Protein AF-A0A2E2V2E3-F1 (afdb_monomer_lite)

Foldseek 3Di:
DVPQFLNQVVVFQVVLVCLCPPPVRNPDDDQADEAEELDPRNNDQKAAAAQRGNDSRRRYMYGYNDDDDPDDDDPPDLFDDSVLLRVVQRVLRNLRFAAQLEQPQPVGRNDQQDHRDYPDVPPCVVDDHDHAAAEEESRYPQCVDDVVRHGYYQDHHDPSSVVSSVVSVVPDPDDPPPPPQAEDDCDPQFLGHDPSHPDYPVPGHHADQQAHSVRAGPDDPPPPRDGDDRAWDWDDDPFKIWIWGGFVDEFKIKIAIDGPDDFWKKKFKAASSSDTPDIGGGDDNIDIGTDNPPDWDKIWIWIDTPPDTDIDIGTYD

Sequence (317 aa):
YINFIEEPQNMLTSIRDNWTNNEDFVNIDRDLAHLFSKRNNTGTGGIAFLNGLGSTWNGYGFSSNLIDVDEYVGLPVPYFFWNIYCLAHELGHNLGAKHTQWCGWPEGPIDNCTNIEEILPGECQDYNNLPGPEIGTIMSYCHTWSFDTGGGIIMKFHETVKAAIIAYAGMQNLVNCNNDLIYGCIDLNACNYNSDATEDDNSCIYPEFGFDCFGECVYDENQDGICDDGNLITSEYNDYTISLFPNPATDYINLNIRSISAQLMSLKIVNLVGEIVLSQADLSNESRIDISSLSSGLYSAHIINQNSVLKEKFIIQ

Secondary structure (DSSP, 8-state):
-TT-SS-HHHHHHHHHHHHHH-TTTTT---S-EEEE---S-SSSSEEE-SS-TT-TTT-EEEE-SPPP-SS--PSS-SS--HHHHHHHHHHHHHTTPPPTTBTTSTTS-S--SSPPB-SSTTTTTTS-------EE-TTSSGGGS-GGGT-EE-SS--HHHHHHHHHHHHTS--TT------BSB--TTSTTB-TT-SB--S---PPPTTB-TTS-BS--SS-SSS-S-TT-EEEEETTEEEEEESSSBSSEEEEEEEESS----EEEEE-TTS-EEEEE-S--SEEEEE-TTSPSEEEEEEEE-SS-EEEEEEEE-

pLDDT: mean 83.78, std 11.61, range [51.84, 97.94]

Radius of gyration: 24.57 Å; chains: 1; bounding box: 54×39×79 Å

Structure (mmCIF, N/CA/C/O backbone):
data_AF-A0A2E2V2E3-F1
#
_entry.id   AF-A0A2E2V2E3-F1
#
loop_
_atom_site.group_PDB
_atom_site.id
_atom_site.type_symbol
_atom_site.label_atom_id
_atom_site.label_alt_id
_atom_site.label_comp_id
_atom_site.label_asym_id
_atom_site.label_entity_id
_atom_site.label_seq_id
_atom_site.pdbx_PDB_ins_code
_atom_site.Cartn_x
_atom_site.Cartn_y
_atom_site.Cartn_z
_atom_site.occupancy
_atom_site.B_iso_or_equiv
_atom_site.auth_seq_id
_atom_site.auth_comp_id
_atom_site.auth_asym_id
_atom_site.auth_atom_id
_atom_site.pdbx_PDB_model_num
ATOM 1 N N . TYR A 1 1 ? -15.691 16.449 12.409 1.00 88.62 1 TYR A N 1
ATOM 2 C CA . TYR A 1 1 ? -14.272 16.085 12.622 1.00 88.62 1 TYR A CA 1
ATOM 3 C C . TYR A 1 1 ? -13.308 17.264 12.807 1.00 88.62 1 TYR A C 1
ATOM 5 O O . TYR A 1 1 ? -12.256 17.037 13.384 1.00 88.62 1 TYR A O 1
ATOM 13 N N . ILE A 1 2 ? -13.618 18.503 12.380 1.00 88.06 2 ILE A N 1
ATOM 14 C CA . ILE A 1 2 ? -12.679 19.654 12.416 1.00 88.06 2 ILE A CA 1
ATOM 15 C C . ILE A 1 2 ? -12.085 19.991 13.801 1.00 88.06 2 ILE A C 1
ATOM 17 O O . ILE A 1 2 ? -10.981 20.516 13.876 1.00 88.06 2 ILE A O 1
ATOM 21 N N . ASN A 1 3 ? -12.782 19.643 14.885 1.00 91.44 3 ASN A N 1
ATOM 22 C CA . ASN A 1 3 ? -12.384 19.996 16.252 1.00 91.44 3 ASN A CA 1
ATOM 23 C C . ASN A 1 3 ? -11.259 19.123 16.837 1.00 91.44 3 ASN A C 1
ATOM 25 O O . ASN A 1 3 ? -10.645 19.537 17.811 1.00 91.44 3 ASN A O 1
ATOM 29 N N . PHE A 1 4 ? -10.984 17.944 16.269 1.00 92.44 4 PHE A N 1
ATOM 30 C CA . PHE A 1 4 ? -9.914 17.063 16.753 1.00 92.44 4 PHE A CA 1
ATOM 31 C C . PHE A 1 4 ? -8.565 17.571 16.246 1.00 92.44 4 PHE A C 1
ATOM 33 O O . PHE A 1 4 ? -8.304 17.474 15.045 1.00 92.44 4 PHE A O 1
ATOM 40 N N . ILE A 1 5 ? -7.746 18.153 17.121 1.00 95.50 5 ILE A N 1
ATOM 41 C CA . ILE A 1 5 ? -6.420 18.703 16.800 1.00 95.50 5 ILE A CA 1
ATOM 42 C C . ILE A 1 5 ? -5.395 17.951 17.640 1.00 95.50 5 ILE A C 1
ATOM 44 O O . ILE A 1 5 ? -5.488 18.003 18.859 1.00 95.50 5 ILE A O 1
ATOM 48 N N . GLU A 1 6 ? -4.441 17.268 17.005 1.00 95.75 6 GLU A N 1
ATOM 49 C CA . GLU A 1 6 ? -3.471 16.394 17.693 1.00 95.75 6 GLU A CA 1
ATOM 50 C C . GLU A 1 6 ? -4.132 15.278 18.536 1.00 95.75 6 GLU A C 1
ATOM 52 O O . GLU A 1 6 ? -3.573 14.789 19.513 1.00 95.75 6 GLU A O 1
ATOM 57 N N . GLU A 1 7 ? -5.341 14.856 18.150 1.00 95.94 7 GLU A N 1
ATOM 58 C CA . GLU A 1 7 ? -6.135 13.842 18.857 1.00 95.94 7 GLU A CA 1
ATOM 59 C C . GLU A 1 7 ? -6.560 12.687 17.928 1.00 95.94 7 GLU A C 1
ATOM 61 O O . GLU A 1 7 ? -7.757 12.482 17.680 1.00 95.94 7 GLU A O 1
ATOM 66 N N . PRO A 1 8 ? -5.609 11.903 17.391 1.00 95.00 8 PRO A N 1
ATOM 67 C CA . PRO A 1 8 ? -5.915 10.893 16.381 1.00 95.00 8 PRO A CA 1
ATOM 68 C C . PRO A 1 8 ? -6.830 9.783 16.911 1.00 95.00 8 PRO A C 1
ATOM 70 O O . PRO A 1 8 ? -7.770 9.381 16.228 1.00 95.00 8 PRO A O 1
ATOM 73 N N . GLN A 1 9 ? -6.639 9.347 18.159 1.00 95.44 9 GLN A N 1
ATOM 74 C CA . GLN A 1 9 ? -7.467 8.299 18.763 1.00 95.44 9 GLN A CA 1
ATOM 75 C C . GLN A 1 9 ? -8.924 8.744 18.966 1.00 95.44 9 GLN A C 1
ATOM 77 O O . GLN A 1 9 ? -9.854 7.975 18.703 1.00 95.44 9 GLN A O 1
ATOM 82 N N . ASN A 1 10 ? -9.139 9.990 19.403 1.00 95.69 10 ASN A N 1
ATOM 83 C CA . ASN A 1 10 ? -10.485 10.547 19.573 1.00 95.69 10 ASN A CA 1
ATOM 84 C C . ASN A 1 10 ? -11.164 10.728 18.211 1.00 95.69 10 ASN A C 1
ATOM 86 O O . ASN A 1 10 ? -12.346 10.415 18.066 1.00 95.69 10 ASN A O 1
ATOM 90 N N . MET A 1 11 ? -10.407 11.157 17.195 1.00 95.50 11 MET A N 1
ATOM 91 C CA . MET A 1 11 ? -10.899 11.253 15.824 1.00 95.50 11 MET A CA 1
ATOM 92 C C . MET A 1 11 ? -11.317 9.883 15.274 1.00 95.50 11 MET A C 1
ATOM 94 O O . MET A 1 11 ? -12.438 9.763 14.784 1.00 95.50 11 MET A O 1
ATOM 98 N N . LEU A 1 12 ? -10.481 8.849 15.415 1.00 95.94 12 LEU A N 1
ATOM 99 C CA . LEU A 1 12 ? -10.789 7.481 14.982 1.00 95.94 12 LEU A CA 1
ATOM 100 C C . LEU A 1 12 ? -12.043 6.928 15.674 1.00 95.94 12 LEU A C 1
ATOM 102 O O . LEU A 1 12 ? -12.955 6.414 15.026 1.00 95.94 12 LEU A O 1
ATOM 106 N N . THR A 1 13 ? -12.127 7.108 16.991 1.00 95.31 13 THR A N 1
ATOM 107 C CA . THR A 1 13 ? -13.286 6.689 17.792 1.00 95.31 13 THR A CA 1
ATOM 108 C C . THR A 1 13 ? -14.558 7.426 17.355 1.00 95.31 13 THR A C 1
ATOM 110 O O . THR A 1 13 ? -15.615 6.816 17.216 1.00 95.31 13 THR A O 1
ATOM 113 N N . SER A 1 14 ? -14.454 8.719 17.033 1.00 95.00 14 SER A N 1
ATOM 114 C CA . SER A 1 14 ? -15.573 9.513 16.518 1.00 95.00 14 SER A CA 1
ATOM 115 C C . SER A 1 14 ? -16.032 9.084 15.118 1.00 95.00 14 SER A C 1
ATOM 117 O O . SER A 1 14 ? -17.206 9.269 14.794 1.00 95.00 14 SER A O 1
ATOM 119 N N . ILE A 1 15 ? -15.151 8.527 14.277 1.00 94.69 15 ILE A N 1
ATOM 120 C CA . ILE A 1 15 ? -15.542 7.953 12.978 1.00 94.69 15 ILE A CA 1
ATOM 121 C C . ILE A 1 15 ? -16.462 6.760 13.209 1.00 94.69 15 ILE A C 1
ATOM 123 O O . ILE A 1 15 ? -17.580 6.763 12.694 1.00 94.69 15 ILE A O 1
ATOM 127 N N . ARG A 1 16 ? -16.034 5.805 14.043 1.00 94.12 16 ARG A N 1
ATOM 128 C CA . ARG A 1 16 ? -16.862 4.664 14.452 1.00 94.12 16 ARG A CA 1
ATOM 129 C C . ARG A 1 16 ? -18.205 5.129 15.005 1.00 94.12 16 ARG A C 1
ATOM 131 O O . ARG A 1 16 ? -19.245 4.687 14.536 1.00 94.12 16 ARG A O 1
ATOM 138 N N . ASP A 1 17 ? -18.194 6.038 15.977 1.00 94.00 17 ASP A N 1
ATOM 139 C CA . ASP A 1 17 ? -19.425 6.466 16.647 1.00 94.00 17 ASP A CA 1
ATOM 140 C C . ASP A 1 17 ? -20.406 7.147 15.680 1.00 94.00 17 ASP A C 1
ATOM 142 O O . ASP A 1 17 ? -21.614 6.968 15.814 1.00 94.00 17 ASP A O 1
ATOM 146 N N . ASN A 1 18 ? -19.911 7.884 14.681 1.00 93.31 18 ASN A N 1
ATOM 147 C CA . ASN A 1 18 ? -20.757 8.458 13.635 1.00 93.31 18 ASN A CA 1
ATOM 148 C C . ASN A 1 18 ? -21.361 7.364 12.742 1.00 93.31 18 ASN A C 1
ATOM 150 O O . ASN A 1 18 ? -22.551 7.388 12.464 1.00 93.31 18 ASN A O 1
ATOM 154 N N . TRP A 1 19 ? -20.568 6.376 12.338 1.00 92.69 19 TRP A N 1
ATOM 155 C CA . TRP A 1 19 ? -21.035 5.261 11.513 1.00 92.69 19 TRP A CA 1
ATOM 156 C C . TRP A 1 19 ? -21.996 4.303 12.236 1.00 92.69 19 TRP A C 1
ATOM 158 O O . TRP A 1 19 ? -22.783 3.621 11.581 1.00 92.69 19 TRP A O 1
ATOM 168 N N . THR A 1 20 ? -21.943 4.249 13.568 1.00 89.12 20 THR A N 1
ATOM 169 C CA . THR A 1 20 ? -22.832 3.414 14.391 1.00 89.12 20 THR A CA 1
ATOM 170 C C . THR A 1 20 ? -24.120 4.137 14.790 1.00 89.12 20 THR A C 1
ATOM 172 O O . THR A 1 20 ? -25.160 3.495 14.900 1.00 89.12 20 THR A O 1
ATOM 175 N N . ASN A 1 21 ? -24.073 5.455 15.022 1.00 91.38 21 ASN A N 1
ATOM 176 C CA . ASN A 1 21 ? -25.205 6.204 15.588 1.00 91.38 21 ASN A CA 1
ATOM 177 C C . ASN A 1 21 ? -25.939 7.108 14.585 1.00 91.38 21 ASN A C 1
ATOM 179 O O . ASN A 1 21 ? -27.000 7.630 14.918 1.00 91.38 21 ASN A O 1
ATOM 183 N N . ASN A 1 22 ? -25.385 7.340 13.394 1.00 92.62 22 ASN A N 1
ATOM 184 C CA . ASN A 1 22 ? -26.035 8.151 12.367 1.00 92.62 22 ASN A CA 1
ATOM 185 C C . ASN A 1 22 ? -27.006 7.295 11.540 1.00 92.62 22 ASN A C 1
ATOM 187 O O . ASN A 1 22 ? -26.612 6.271 10.978 1.00 92.62 22 ASN A O 1
ATOM 191 N N . GLU A 1 23 ? -28.260 7.739 11.441 1.00 92.31 23 GLU A N 1
ATOM 192 C CA . GLU A 1 23 ? -29.329 7.058 10.698 1.00 92.31 23 GLU A CA 1
ATOM 193 C C . GLU A 1 23 ? -28.987 6.850 9.213 1.00 92.31 23 GLU A C 1
ATOM 195 O O . GLU A 1 23 ? -29.385 5.838 8.634 1.00 92.31 23 GLU A O 1
ATOM 200 N N . ASP A 1 24 ? -28.185 7.744 8.625 1.00 91.06 24 ASP A N 1
ATOM 201 C CA . ASP A 1 24 ? -27.751 7.653 7.226 1.00 91.06 24 ASP A CA 1
ATOM 202 C C . ASP A 1 24 ? -26.742 6.514 6.992 1.00 91.06 24 ASP A C 1
ATOM 204 O O . ASP A 1 24 ? -26.621 6.005 5.878 1.00 91.06 24 ASP A O 1
ATOM 208 N N . PHE A 1 25 ? -26.001 6.108 8.029 1.00 89.62 25 PHE A N 1
ATOM 209 C CA . PHE A 1 25 ? -24.872 5.177 7.913 1.00 89.62 25 PHE A CA 1
ATOM 210 C C . PHE A 1 25 ? -25.113 3.820 8.578 1.00 89.62 25 PHE A C 1
ATOM 212 O O . PHE A 1 25 ? -24.498 2.826 8.186 1.00 89.62 25 PHE A O 1
ATOM 219 N N . VAL A 1 26 ? -26.011 3.754 9.563 1.00 87.94 26 VAL A N 1
ATOM 220 C CA . VAL A 1 26 ? -26.245 2.550 10.377 1.00 87.94 26 VAL A CA 1
ATOM 221 C C . VAL A 1 26 ? -26.728 1.347 9.557 1.00 87.94 26 VAL A C 1
ATOM 223 O O . VAL A 1 26 ? -26.435 0.210 9.914 1.00 87.94 26 VAL A O 1
ATOM 226 N N . ASN A 1 27 ? -27.418 1.590 8.437 1.00 86.31 27 ASN A N 1
ATOM 227 C CA . ASN A 1 27 ? -27.968 0.545 7.565 1.00 86.31 27 ASN A CA 1
ATOM 228 C C . ASN A 1 27 ? -27.094 0.237 6.336 1.00 86.31 27 ASN A C 1
ATOM 230 O O . ASN A 1 27 ? -27.498 -0.565 5.496 1.00 86.31 27 ASN A O 1
ATOM 234 N N . ILE A 1 28 ? -25.934 0.886 6.192 1.00 88.62 28 ILE A N 1
ATOM 235 C CA . ILE A 1 28 ? -25.015 0.621 5.080 1.00 88.62 28 ILE A CA 1
ATOM 236 C C . ILE A 1 28 ? -24.186 -0.619 5.409 1.00 88.62 28 ILE A C 1
ATOM 238 O O . ILE A 1 28 ? -23.389 -0.598 6.354 1.00 88.62 28 ILE A O 1
ATOM 242 N N . ASP A 1 29 ? -24.359 -1.661 4.597 1.00 85.88 29 ASP A N 1
ATOM 243 C CA . ASP A 1 29 ? -23.524 -2.859 4.629 1.00 85.88 29 ASP A CA 1
ATOM 244 C C . ASP A 1 29 ? -22.090 -2.534 4.188 1.00 85.88 29 ASP A C 1
ATOM 246 O O . ASP A 1 29 ? -21.882 -1.789 3.224 1.00 85.88 29 ASP A O 1
ATOM 250 N N . ARG A 1 30 ? -21.102 -3.022 4.942 1.00 87.12 30 ARG A N 1
ATOM 251 C CA . ARG A 1 30 ? -19.681 -2.706 4.743 1.00 87.12 30 ARG A CA 1
ATOM 252 C C . ARG A 1 30 ? -18.777 -3.678 5.488 1.00 87.12 30 ARG A C 1
ATOM 254 O O . ARG A 1 30 ? -19.073 -4.065 6.617 1.00 87.12 30 ARG A O 1
ATOM 261 N N . ASP A 1 31 ? -17.597 -3.910 4.926 1.00 89.88 31 ASP A N 1
ATOM 262 C CA . ASP A 1 31 ? -16.514 -4.603 5.629 1.00 89.88 31 ASP A CA 1
ATOM 263 C C . ASP A 1 31 ? -15.604 -3.639 6.396 1.00 89.88 31 ASP A C 1
ATOM 265 O O . ASP A 1 31 ? -15.099 -3.988 7.462 1.00 89.88 31 ASP A O 1
ATOM 269 N N . LEU A 1 32 ? -15.396 -2.431 5.855 1.00 93.50 32 LEU A N 1
ATOM 270 C CA . LEU A 1 32 ? -14.535 -1.379 6.400 1.00 93.50 32 LEU A CA 1
ATOM 271 C C . LEU A 1 32 ? -15.085 0.013 6.057 1.00 93.50 32 LEU A C 1
ATOM 273 O O . LEU A 1 32 ? -15.774 0.203 5.056 1.00 93.50 32 LEU A O 1
ATOM 277 N N . ALA A 1 33 ? -14.728 1.009 6.864 1.00 95.12 33 ALA A N 1
ATOM 278 C CA . ALA A 1 33 ? -14.960 2.420 6.585 1.00 95.12 33 ALA A CA 1
ATOM 279 C C . ALA A 1 33 ? -13.686 3.238 6.833 1.00 95.12 33 ALA A C 1
ATOM 281 O O . ALA A 1 33 ? -13.157 3.267 7.942 1.00 95.12 33 ALA A O 1
ATOM 282 N N . HIS A 1 34 ? -13.225 3.965 5.813 1.00 96.81 34 HIS A N 1
ATOM 283 C CA . HIS A 1 34 ? -11.993 4.752 5.887 1.00 96.81 34 HIS A CA 1
ATOM 284 C C . HIS A 1 34 ? -12.254 6.232 5.609 1.00 96.81 34 HIS A C 1
ATOM 286 O O . HIS A 1 34 ? -12.888 6.580 4.613 1.00 96.81 34 HIS A O 1
ATOM 292 N N . LEU A 1 35 ? -11.773 7.120 6.480 1.00 95.88 35 LEU A N 1
ATOM 293 C CA . LEU A 1 35 ? -11.905 8.566 6.294 1.00 95.88 35 LEU A CA 1
ATOM 294 C C . LEU A 1 35 ? -10.660 9.152 5.617 1.00 95.88 35 LEU A C 1
ATOM 296 O O . LEU A 1 35 ? -9.536 8.972 6.081 1.00 95.88 35 LEU A O 1
ATOM 300 N N . PHE A 1 36 ? -10.873 9.955 4.578 1.00 95.56 36 PHE A N 1
ATOM 301 C CA . PHE A 1 36 ? -9.822 10.743 3.937 1.00 95.56 36 PHE A CA 1
ATOM 302 C C . PHE A 1 36 ? -9.827 12.190 4.431 1.00 95.56 36 PHE A C 1
ATOM 304 O O . PHE A 1 36 ? -10.869 12.848 4.473 1.00 95.56 36 PHE A O 1
ATOM 311 N N . SER A 1 37 ? -8.653 12.707 4.791 1.00 94.12 37 SER A N 1
ATOM 312 C CA . SER A 1 37 ? -8.484 14.066 5.298 1.00 94.12 37 SER A CA 1
ATOM 313 C C . SER A 1 37 ? -7.245 14.737 4.706 1.00 94.12 37 SER A C 1
ATOM 315 O O . SER A 1 37 ? -6.145 14.202 4.744 1.00 94.12 37 SER A O 1
ATOM 317 N N . LYS A 1 38 ? -7.397 15.975 4.230 1.00 94.44 38 LYS A N 1
ATOM 318 C CA . LYS A 1 38 ? -6.261 16.837 3.846 1.00 94.44 38 LYS A CA 1
ATOM 319 C C . LYS A 1 38 ? -5.636 17.577 5.030 1.00 94.44 38 LYS A C 1
ATOM 321 O O . LYS A 1 38 ? -4.705 18.359 4.873 1.00 94.44 38 LYS A O 1
ATOM 326 N N . ARG A 1 39 ? -6.201 17.410 6.227 1.00 93.81 39 ARG A N 1
ATOM 327 C CA . ARG A 1 39 ? -5.726 18.113 7.418 1.00 93.81 39 ARG A CA 1
ATOM 328 C C . ARG A 1 39 ? -4.365 17.578 7.835 1.00 93.81 39 ARG A C 1
ATOM 330 O O . ARG A 1 39 ? -4.155 16.370 7.806 1.00 93.81 39 ARG A O 1
ATOM 337 N N . ASN A 1 40 ? -3.516 18.489 8.298 1.00 92.69 40 ASN A N 1
ATOM 338 C CA . ASN A 1 40 ? -2.162 18.206 8.765 1.00 92.69 40 ASN A CA 1
ATOM 339 C C . ASN A 1 40 ? -1.951 18.405 10.269 1.00 92.69 40 ASN A C 1
ATOM 341 O O . ASN A 1 40 ? -0.828 18.361 10.753 1.00 92.69 40 ASN A O 1
ATOM 345 N N . ASN A 1 41 ? -3.039 18.625 11.005 1.00 94.19 41 ASN A N 1
ATOM 346 C CA . ASN A 1 41 ? -3.047 18.869 12.444 1.00 94.19 41 ASN A CA 1
ATOM 347 C C . ASN A 1 41 ? -3.799 17.769 13.209 1.00 94.19 41 ASN A C 1
ATOM 349 O O . ASN A 1 41 ? -4.492 18.041 14.188 1.00 94.19 41 ASN A O 1
ATOM 353 N N . THR A 1 42 ? -3.768 16.537 12.697 1.00 92.94 42 THR A N 1
ATOM 354 C CA . THR A 1 42 ? -4.418 15.369 13.312 1.00 92.94 42 THR A CA 1
ATOM 355 C C . THR A 1 42 ? -3.506 14.629 14.292 1.00 92.94 42 THR A C 1
ATOM 357 O O . THR A 1 42 ? -3.975 13.695 14.931 1.00 92.94 42 THR A O 1
ATOM 360 N N . GLY A 1 43 ? -2.228 15.010 14.408 1.00 92.88 43 GLY A N 1
ATOM 361 C CA . GLY A 1 43 ? -1.205 14.346 15.232 1.00 92.88 43 GLY A CA 1
ATOM 362 C C . GLY A 1 43 ? -0.612 13.051 14.677 1.00 92.88 43 GLY A C 1
ATOM 363 O O . GLY A 1 43 ? 0.303 12.492 15.268 1.00 92.88 43 GLY A O 1
ATOM 364 N N . THR A 1 44 ? -1.096 12.570 13.533 1.00 93.38 44 THR A N 1
ATOM 365 C CA . THR A 1 44 ? -0.549 11.408 12.816 1.00 93.38 44 THR A CA 1
ATOM 366 C C . THR A 1 44 ? -0.862 11.511 11.328 1.00 93.38 44 THR A C 1
ATOM 368 O O . THR A 1 44 ? -1.831 12.182 10.951 1.00 93.38 44 THR A O 1
ATOM 371 N N . GLY A 1 45 ? -0.073 10.820 10.502 1.00 92.44 45 GLY A N 1
ATOM 372 C CA . GLY A 1 45 ? -0.340 10.623 9.079 1.00 92.44 45 GLY A CA 1
ATOM 373 C C . GLY A 1 45 ? -1.561 9.744 8.808 1.00 92.44 45 GLY A C 1
ATOM 374 O O . GLY A 1 45 ? -2.303 10.011 7.873 1.00 92.44 45 GLY A O 1
ATOM 375 N N . GLY A 1 46 ? -1.824 8.771 9.670 1.00 95.69 46 GLY A N 1
ATOM 376 C CA . GLY A 1 46 ? -3.002 7.915 9.640 1.00 95.69 46 GLY A CA 1
ATOM 377 C C . GLY A 1 46 ? -3.122 7.122 10.940 1.00 95.69 46 GLY A C 1
ATOM 378 O O . GLY A 1 46 ? -2.218 7.155 11.783 1.00 95.69 46 GLY A O 1
ATOM 379 N N . ILE A 1 47 ? -4.286 6.521 11.155 1.00 97.25 47 ILE A N 1
ATOM 380 C CA . ILE A 1 47 ? -4.501 5.547 12.229 1.00 97.25 47 ILE A CA 1
ATOM 381 C C . ILE A 1 47 ? -5.697 4.662 11.876 1.00 97.25 47 ILE A C 1
ATOM 383 O O . ILE A 1 47 ? -6.722 5.139 11.376 1.00 97.25 47 ILE A O 1
ATOM 387 N N . ALA A 1 48 ? -5.593 3.385 12.210 1.00 97.94 48 ALA A N 1
ATOM 388 C CA . ALA A 1 48 ? -6.652 2.403 12.075 1.00 97.94 48 ALA A CA 1
ATOM 389 C C . ALA A 1 48 ? -6.682 1.462 13.280 1.00 97.94 48 ALA A C 1
ATOM 391 O O . ALA A 1 48 ? -5.685 1.260 13.975 1.00 97.94 48 ALA A O 1
ATOM 392 N N . PHE A 1 49 ? -7.847 0.873 13.541 1.00 97.31 49 PHE A N 1
ATOM 393 C CA . PHE A 1 49 ? -7.922 -0.225 14.498 1.00 97.31 49 PHE A CA 1
ATOM 394 C C . PHE A 1 49 ? -7.327 -1.500 13.892 1.00 97.31 49 PHE A C 1
ATOM 396 O O . PHE A 1 49 ? -7.537 -1.812 12.718 1.00 97.31 49 PHE A O 1
ATOM 403 N N . LEU A 1 50 ? -6.639 -2.277 14.725 1.00 95.94 50 LEU A N 1
ATOM 404 C CA . LEU A 1 50 ? -6.169 -3.603 14.347 1.00 95.94 50 LEU A CA 1
ATOM 405 C C . LEU A 1 50 ? -7.353 -4.580 14.254 1.00 95.94 50 LEU A C 1
ATOM 407 O O . LEU A 1 50 ? -8.235 -4.553 15.118 1.00 95.94 50 LEU A O 1
ATOM 411 N N . ASN A 1 51 ? -7.327 -5.485 13.272 1.00 94.88 51 ASN A N 1
ATOM 412 C CA . ASN A 1 51 ? -8.343 -6.532 13.088 1.00 94.88 51 ASN A CA 1
ATOM 413 C C . ASN A 1 51 ? -9.756 -5.943 12.904 1.00 94.88 51 ASN A C 1
ATOM 415 O O . ASN A 1 51 ? -10.672 -6.188 13.696 1.00 94.88 51 ASN A O 1
ATOM 419 N N . GLY A 1 52 ? -9.896 -5.096 11.887 1.00 93.88 52 GLY A N 1
ATOM 420 C CA . GLY A 1 52 ? -11.122 -4.376 11.564 1.00 93.88 52 GLY A CA 1
ATOM 421 C C . GLY A 1 52 ? -12.008 -5.039 10.512 1.00 93.88 52 GLY A C 1
ATOM 422 O O . GLY A 1 52 ? -13.199 -4.751 10.484 1.00 93.88 52 GLY A O 1
ATOM 423 N N . LEU A 1 53 ? -11.462 -5.909 9.660 1.00 92.88 53 LEU A N 1
ATOM 424 C CA . LEU A 1 53 ? -12.179 -6.472 8.512 1.00 92.88 53 LEU A CA 1
ATOM 425 C C . LEU A 1 53 ? -13.467 -7.203 8.931 1.00 92.88 53 LEU A C 1
ATOM 427 O O . LEU A 1 53 ? -13.422 -8.147 9.718 1.00 92.88 53 LEU A O 1
ATOM 431 N N . GLY A 1 54 ? -14.615 -6.744 8.424 1.00 87.00 54 GLY A N 1
ATOM 432 C CA . GLY A 1 54 ? -15.938 -7.294 8.750 1.00 87.00 54 GLY A CA 1
ATOM 433 C C . GLY A 1 54 ? -16.439 -6.944 10.161 1.00 87.00 54 GLY A C 1
ATOM 434 O O . GLY A 1 54 ? -17.490 -7.420 10.592 1.00 87.00 54 GLY A O 1
ATOM 435 N N . SER A 1 55 ? -15.705 -6.120 10.915 1.00 89.31 55 SER A N 1
ATOM 436 C CA . SER A 1 55 ? -16.067 -5.718 12.273 1.00 89.31 55 SER A CA 1
ATOM 437 C C . SER A 1 55 ? -16.821 -4.393 12.280 1.00 89.31 55 SER A C 1
ATOM 439 O O . SER A 1 55 ? -16.285 -3.346 11.921 1.00 89.31 55 SER A O 1
ATOM 441 N N . THR A 1 56 ? -18.025 -4.385 12.851 1.00 87.88 56 THR A N 1
ATOM 442 C CA . THR A 1 56 ? -18.779 -3.141 13.092 1.00 87.88 56 THR A CA 1
ATOM 443 C C . THR A 1 56 ? -18.164 -2.256 14.181 1.00 87.88 56 THR A C 1
ATOM 445 O O . THR A 1 56 ? -18.541 -1.088 14.303 1.00 87.88 56 THR A O 1
ATOM 448 N N . TRP A 1 57 ? -17.210 -2.782 14.959 1.00 90.50 57 TRP A N 1
ATOM 449 C CA . TRP A 1 57 ? -16.534 -2.065 16.042 1.00 90.50 57 TRP A CA 1
ATOM 450 C C . TRP A 1 57 ? -15.151 -1.541 15.639 1.00 90.50 57 TRP A C 1
ATOM 452 O O . TRP A 1 57 ? -14.858 -0.370 15.877 1.00 90.50 57 TRP A O 1
ATOM 462 N N . ASN A 1 58 ? -14.331 -2.387 15.010 1.00 93.81 58 ASN A N 1
ATOM 463 C CA . ASN A 1 58 ? -12.942 -2.075 14.659 1.00 93.81 58 ASN A CA 1
ATOM 464 C C . ASN A 1 58 ? -12.733 -1.804 13.161 1.00 93.81 58 ASN A C 1
ATOM 466 O O . ASN A 1 58 ? -11.618 -1.496 12.764 1.00 93.81 58 ASN A O 1
ATOM 470 N N . GLY A 1 59 ? -13.749 -1.911 12.305 1.00 94.94 59 GLY A N 1
ATOM 471 C CA . GLY A 1 59 ? -13.615 -1.719 10.855 1.00 94.94 59 GLY A CA 1
ATOM 472 C C . GLY A 1 59 ? -13.459 -0.265 10.420 1.00 94.94 59 GLY A C 1
ATOM 473 O O . GLY A 1 59 ? -14.156 0.175 9.511 1.00 94.94 59 GLY A O 1
ATOM 474 N N . TYR A 1 60 ? -12.598 0.500 11.096 1.00 97.00 60 TYR A N 1
ATOM 475 C CA . TYR A 1 60 ? -12.417 1.927 10.863 1.00 97.00 60 TYR A CA 1
ATOM 476 C C . TYR A 1 60 ? -10.944 2.317 10.803 1.00 97.00 60 TYR A C 1
ATOM 478 O O . TYR A 1 60 ? -10.114 1.805 11.565 1.00 97.00 60 TYR A O 1
ATOM 486 N N . GLY A 1 61 ? -10.662 3.297 9.951 1.00 97.44 61 GLY A N 1
ATOM 487 C CA . GLY A 1 61 ? -9.369 3.954 9.826 1.00 97.44 61 GLY A CA 1
ATOM 488 C C . GLY A 1 61 ? -9.500 5.361 9.251 1.00 97.44 61 GLY A C 1
ATOM 489 O O . GLY A 1 61 ? -10.567 5.771 8.777 1.00 97.44 61 GLY A O 1
ATOM 490 N N . PHE A 1 62 ? -8.420 6.136 9.309 1.00 97.25 62 PHE A N 1
ATOM 491 C CA . PHE A 1 62 ? -8.316 7.365 8.533 1.00 97.25 62 PHE A CA 1
ATOM 492 C C . PHE A 1 62 ? -6.895 7.654 8.074 1.00 97.25 62 PHE A C 1
ATOM 494 O O . PHE A 1 62 ? -5.930 7.340 8.764 1.00 97.25 62 PHE A O 1
ATOM 501 N N . SER A 1 63 ? -6.797 8.344 6.940 1.00 97.31 63 SER A N 1
ATOM 502 C CA . SER A 1 63 ? -5.553 8.902 6.410 1.00 97.31 63 SER A CA 1
ATOM 503 C C . SER A 1 63 ? -5.642 10.425 6.365 1.00 97.31 63 SER A C 1
ATOM 505 O O . SER A 1 63 ? -6.676 11.001 6.009 1.00 97.31 63 SER A O 1
ATOM 507 N N . SER A 1 64 ? -4.557 11.080 6.752 1.00 95.94 64 SER A N 1
ATOM 508 C CA . SER A 1 64 ? -4.393 12.528 6.841 1.00 95.94 64 SER A CA 1
ATOM 509 C C . SER A 1 64 ? -3.280 13.007 5.898 1.00 95.94 64 SER A C 1
ATOM 511 O O . SER A 1 64 ? -2.695 12.212 5.157 1.00 95.94 64 SER A O 1
ATOM 513 N N . ASN A 1 65 ? -2.980 14.312 5.902 1.00 94.31 65 ASN A N 1
ATOM 514 C CA . ASN A 1 65 ? -1.919 14.902 5.075 1.00 94.31 65 ASN A CA 1
ATOM 515 C C . ASN A 1 65 ? -2.071 14.631 3.567 1.00 94.31 65 ASN A C 1
ATOM 517 O O . ASN A 1 65 ? -1.093 14.680 2.825 1.00 94.31 65 ASN A O 1
ATOM 521 N N . LEU A 1 66 ? -3.287 14.328 3.105 1.00 93.06 66 LEU A N 1
ATOM 522 C CA . LEU A 1 66 ? -3.520 14.014 1.702 1.00 93.06 66 LEU A CA 1
ATOM 523 C C . LEU A 1 66 ? -3.342 15.263 0.842 1.00 93.06 66 LEU A C 1
ATOM 525 O O . LEU A 1 66 ? -3.850 16.338 1.175 1.00 93.06 66 LEU A O 1
ATOM 529 N N . ILE A 1 67 ? -2.651 15.098 -0.281 1.00 90.00 67 ILE A N 1
ATOM 530 C CA . ILE A 1 67 ? -2.406 16.164 -1.255 1.00 90.00 67 ILE A CA 1
ATOM 531 C C . ILE A 1 67 ? -3.327 16.023 -2.465 1.00 90.00 67 ILE A C 1
ATOM 533 O O . ILE A 1 67 ? -3.777 14.921 -2.786 1.00 90.00 67 ILE A O 1
ATOM 537 N N . ASP A 1 68 ? -3.609 17.144 -3.125 1.00 86.38 68 ASP A N 1
ATOM 538 C CA . ASP A 1 68 ? -4.279 17.139 -4.424 1.00 86.38 68 ASP A CA 1
ATOM 539 C C . ASP A 1 68 ? -3.382 16.528 -5.501 1.00 86.38 68 ASP A C 1
ATOM 541 O O . ASP A 1 68 ? -2.160 16.676 -5.469 1.00 86.38 68 ASP A O 1
ATOM 545 N N . VAL A 1 69 ? -4.013 15.836 -6.448 1.00 79.69 69 VAL A N 1
ATOM 546 C CA . VAL A 1 69 ? -3.371 15.327 -7.659 1.00 79.69 69 VAL A CA 1
ATOM 547 C C . VAL A 1 69 ? -4.140 15.843 -8.865 1.00 79.69 69 VAL A C 1
ATOM 549 O O . VAL A 1 69 ? -5.343 15.618 -8.979 1.00 79.69 69 VAL A O 1
ATOM 552 N N . ASP A 1 70 ? -3.440 16.561 -9.741 1.00 67.94 70 ASP A N 1
ATOM 553 C CA . ASP A 1 70 ? -4.027 17.152 -10.949 1.00 67.94 70 ASP A CA 1
ATOM 554 C C . ASP A 1 70 ? -4.184 16.117 -12.082 1.00 67.94 70 ASP A C 1
ATOM 556 O O . ASP A 1 70 ? -4.992 16.304 -12.990 1.00 67.94 70 ASP A O 1
ATOM 560 N N . GLU A 1 71 ? -3.453 14.998 -12.006 1.00 68.31 71 GLU A N 1
ATOM 561 C CA . GLU A 1 71 ? -3.479 13.896 -12.971 1.00 68.31 71 GLU A CA 1
ATOM 562 C C . GLU A 1 71 ? -3.738 12.546 -12.287 1.00 68.31 71 GLU A C 1
ATOM 564 O O . GLU A 1 71 ? -3.377 12.320 -11.128 1.00 68.31 71 GLU A O 1
ATOM 569 N N . TYR A 1 72 ? -4.366 11.626 -13.025 1.00 68.25 72 TYR A N 1
ATOM 570 C CA . TYR A 1 72 ? -4.616 10.265 -12.559 1.00 68.25 72 TYR A CA 1
ATOM 571 C C . TYR A 1 72 ? -3.292 9.520 -12.347 1.00 68.25 72 TYR A C 1
ATOM 573 O O . TYR A 1 72 ? -2.512 9.325 -13.280 1.00 68.25 72 TYR A O 1
ATOM 581 N N . VAL A 1 73 ? -3.046 9.065 -11.118 1.00 66.88 73 VAL A N 1
ATOM 582 C CA . VAL A 1 73 ? -1.872 8.247 -10.796 1.00 66.88 73 VAL A CA 1
ATOM 583 C C . VAL A 1 73 ? -2.145 6.808 -11.239 1.00 66.88 73 VAL A C 1
ATOM 585 O O . VAL A 1 73 ? -2.843 6.063 -10.556 1.00 66.88 73 VAL A O 1
ATOM 588 N N . GLY A 1 74 ? -1.605 6.418 -12.396 1.00 58.75 74 GLY A N 1
ATOM 589 C CA . GLY A 1 74 ? -1.673 5.038 -12.879 1.00 58.75 74 GLY A CA 1
ATOM 590 C C . GLY A 1 74 ? -0.865 4.085 -11.993 1.00 58.75 74 GLY A C 1
ATOM 591 O O . GLY A 1 74 ? 0.278 4.381 -11.645 1.00 58.75 74 GLY A O 1
ATOM 592 N N . LEU A 1 75 ? -1.455 2.939 -11.643 1.00 62.19 75 LEU A N 1
ATOM 593 C CA . LEU A 1 75 ? -0.744 1.831 -11.003 1.00 62.19 75 LEU A CA 1
ATOM 594 C C . LEU A 1 75 ? -0.014 0.987 -12.066 1.00 62.19 75 LEU A C 1
ATOM 596 O O . LEU A 1 75 ? -0.545 0.829 -13.169 1.00 62.19 75 LEU A O 1
ATOM 600 N N . PRO A 1 76 ? 1.172 0.429 -11.760 1.00 57.84 76 PRO A N 1
ATOM 601 C CA . PRO A 1 76 ? 1.937 0.537 -10.507 1.00 57.84 76 PRO A CA 1
ATOM 602 C C . PRO A 1 76 ? 2.569 1.929 -10.312 1.00 57.84 76 PRO A C 1
ATOM 604 O O . PRO A 1 76 ? 3.014 2.551 -11.275 1.00 57.84 76 PRO A O 1
ATOM 607 N N . VAL A 1 77 ? 2.666 2.411 -9.064 1.00 60.66 77 VAL A N 1
ATOM 608 C CA . VAL A 1 77 ? 3.404 3.654 -8.764 1.00 60.66 77 VAL A CA 1
ATOM 609 C C . VAL A 1 77 ? 4.871 3.305 -8.494 1.00 60.66 77 VAL A C 1
ATOM 611 O O . VAL A 1 77 ? 5.148 2.654 -7.488 1.00 60.66 77 VAL A O 1
ATOM 614 N N . PRO A 1 78 ? 5.828 3.729 -9.343 1.00 52.91 78 PRO A N 1
ATOM 615 C CA . PRO A 1 78 ? 7.233 3.338 -9.199 1.00 52.91 78 PRO A CA 1
ATOM 616 C C . PRO A 1 78 ? 7.975 4.128 -8.108 1.00 52.91 78 PRO A C 1
ATOM 618 O O . PRO A 1 78 ? 9.174 3.949 -7.921 1.00 52.91 78 PRO A O 1
ATOM 621 N N . TYR A 1 79 ? 7.291 5.036 -7.410 1.00 68.06 79 TYR A N 1
ATOM 622 C CA . TYR A 1 79 ? 7.848 5.869 -6.350 1.00 68.06 79 TYR A CA 1
ATOM 623 C C . TYR A 1 79 ? 6.876 5.984 -5.176 1.00 68.06 79 TYR A C 1
ATOM 625 O O . TYR A 1 79 ? 5.670 5.772 -5.313 1.00 68.06 79 TYR A O 1
ATOM 633 N N . PHE A 1 80 ? 7.412 6.345 -4.011 1.00 80.38 80 PHE A N 1
ATOM 634 C CA . PHE A 1 80 ? 6.621 6.609 -2.815 1.00 80.38 80 PHE A CA 1
ATOM 635 C C . PHE A 1 80 ? 5.591 7.712 -3.074 1.00 80.38 80 PHE A C 1
ATOM 637 O O . PHE A 1 80 ? 5.947 8.846 -3.399 1.00 80.38 80 PHE A O 1
ATOM 644 N N . PHE A 1 81 ? 4.314 7.391 -2.885 1.00 87.19 81 PHE A N 1
ATOM 645 C CA . PHE A 1 81 ? 3.230 8.354 -2.998 1.00 87.19 81 PHE A CA 1
ATOM 646 C C . PHE A 1 81 ? 2.363 8.319 -1.742 1.00 87.19 81 PHE A C 1
ATOM 648 O O . PHE A 1 81 ? 1.666 7.336 -1.483 1.00 87.19 81 PHE A O 1
ATOM 655 N N . TRP A 1 82 ? 2.414 9.412 -0.972 1.00 90.50 82 TRP A N 1
ATOM 656 C CA . TRP A 1 82 ? 1.842 9.506 0.373 1.00 90.50 82 TRP A CA 1
ATOM 657 C C . TRP A 1 82 ? 0.377 9.065 0.448 1.00 90.50 82 TRP A C 1
ATOM 659 O O . TRP A 1 82 ? 0.029 8.277 1.323 1.00 90.50 82 TRP A O 1
ATOM 669 N N . ASN A 1 83 ? -0.472 9.525 -0.478 1.00 90.94 83 ASN A N 1
ATOM 670 C CA . ASN A 1 83 ? -1.906 9.235 -0.425 1.00 90.94 83 ASN A CA 1
ATOM 671 C C . ASN A 1 83 ? -2.193 7.726 -0.497 1.00 90.94 83 ASN A C 1
ATOM 673 O O . ASN A 1 83 ? -3.015 7.225 0.267 1.00 90.94 83 ASN A O 1
ATOM 677 N N . ILE A 1 84 ? -1.508 7.003 -1.394 1.00 90.06 84 ILE A N 1
ATOM 678 C CA . ILE A 1 84 ? -1.682 5.550 -1.545 1.00 90.06 84 ILE A CA 1
ATOM 679 C C . ILE A 1 84 ? -0.987 4.817 -0.403 1.00 90.06 84 ILE A C 1
ATOM 681 O O . ILE A 1 84 ? -1.569 3.899 0.166 1.00 90.06 84 ILE A O 1
ATOM 685 N N . TYR A 1 85 ? 0.231 5.233 -0.051 1.00 92.44 85 TYR A N 1
ATOM 686 C CA . TYR A 1 85 ? 0.995 4.619 1.030 1.00 92.44 85 TYR A CA 1
ATOM 687 C C . TYR A 1 85 ? 0.223 4.657 2.350 1.00 92.44 85 TYR A C 1
ATOM 689 O O . TYR A 1 85 ? 0.010 3.613 2.957 1.00 92.44 85 TYR A O 1
ATOM 697 N N . CYS A 1 86 ? -0.243 5.837 2.765 1.00 95.19 86 CYS A N 1
ATOM 698 C CA . CYS A 1 86 ? -0.931 5.995 4.038 1.00 95.19 86 CYS A CA 1
ATOM 699 C C . CYS A 1 86 ? -2.248 5.212 4.058 1.00 95.19 86 CYS A C 1
ATOM 701 O O . CYS A 1 86 ? -2.519 4.515 5.027 1.00 95.19 86 CYS A O 1
ATOM 703 N N . LEU A 1 87 ? -3.038 5.249 2.980 1.00 95.25 87 LEU A N 1
ATOM 704 C CA . LEU A 1 87 ? -4.246 4.426 2.885 1.00 95.25 87 LEU A CA 1
ATOM 705 C C . LEU A 1 87 ? -3.926 2.931 3.020 1.00 95.25 87 LEU A C 1
ATOM 707 O O . LEU A 1 87 ? -4.546 2.242 3.825 1.00 95.25 87 LEU A O 1
ATOM 711 N N . ALA A 1 88 ? -2.966 2.430 2.241 1.00 95.56 88 ALA A N 1
ATOM 712 C CA . ALA A 1 88 ? -2.614 1.015 2.237 1.00 95.56 88 ALA A CA 1
ATOM 713 C C . ALA A 1 88 ? -2.048 0.553 3.590 1.00 95.56 88 ALA A C 1
ATOM 715 O O . ALA A 1 88 ? -2.349 -0.557 4.025 1.00 95.56 88 ALA A O 1
ATOM 716 N N . HIS A 1 89 ? -1.280 1.410 4.265 1.00 97.56 89 HIS A N 1
ATOM 717 C CA . HIS A 1 89 ? -0.746 1.165 5.602 1.00 97.56 89 HIS A CA 1
ATOM 718 C C . HIS A 1 89 ? -1.871 0.979 6.628 1.00 97.56 89 HIS A C 1
ATOM 720 O O . HIS A 1 89 ? -1.948 -0.046 7.304 1.00 97.56 89 HIS A O 1
ATOM 726 N N . GLU A 1 90 ? -2.806 1.928 6.689 1.00 97.94 90 GLU A N 1
ATOM 727 C CA . GLU A 1 90 ? -3.917 1.855 7.639 1.00 97.94 90 GLU A CA 1
ATOM 728 C C . GLU A 1 90 ? -4.887 0.706 7.325 1.00 97.94 90 GLU A C 1
ATOM 730 O O . GLU A 1 90 ? -5.373 0.025 8.233 1.00 97.94 90 GLU A O 1
ATOM 735 N N . LEU A 1 91 ? -5.128 0.427 6.039 1.00 96.94 91 LEU A N 1
ATOM 736 C CA . LEU A 1 91 ? -5.867 -0.769 5.634 1.00 96.94 91 LEU A CA 1
ATOM 737 C C . LEU A 1 91 ? -5.145 -2.044 6.076 1.00 96.94 91 LEU A C 1
ATOM 739 O O . LEU A 1 91 ? -5.805 -2.978 6.521 1.00 96.94 91 LEU A O 1
ATOM 743 N N . GLY A 1 92 ? -3.811 -2.077 6.033 1.00 97.56 92 GLY A N 1
ATOM 744 C CA . GLY A 1 92 ? -3.016 -3.177 6.572 1.00 97.56 92 GLY A CA 1
ATOM 745 C C . GLY A 1 92 ? -3.364 -3.486 8.030 1.00 97.56 92 GLY A C 1
ATOM 746 O O . GLY A 1 92 ? -3.607 -4.647 8.358 1.00 97.56 92 GLY A O 1
ATOM 747 N N . HIS A 1 93 ? -3.497 -2.472 8.890 1.00 97.62 93 HIS A N 1
ATOM 748 C CA . HIS A 1 93 ? -3.950 -2.668 10.274 1.00 97.62 93 HIS A CA 1
ATOM 749 C C . HIS A 1 93 ? -5.376 -3.206 10.370 1.00 97.62 93 HIS A C 1
ATOM 751 O O . HIS A 1 93 ? -5.632 -4.159 11.113 1.00 97.62 93 HIS A O 1
ATOM 757 N N . ASN A 1 94 ? -6.312 -2.660 9.593 1.00 96.94 94 ASN A N 1
ATOM 758 C CA . ASN A 1 94 ? -7.667 -3.208 9.538 1.00 96.94 94 ASN A CA 1
ATOM 759 C C . ASN A 1 94 ? -7.680 -4.674 9.058 1.00 96.94 94 ASN A C 1
ATOM 761 O O . ASN A 1 94 ? -8.503 -5.462 9.523 1.00 96.94 94 ASN A O 1
ATOM 765 N N . LEU A 1 95 ? -6.730 -5.064 8.210 1.00 96.19 95 LEU A N 1
ATOM 766 C CA . LEU A 1 95 ? -6.492 -6.436 7.757 1.00 96.19 95 LEU A CA 1
ATOM 767 C C . LEU A 1 95 ? -5.605 -7.261 8.713 1.00 96.19 95 LEU A C 1
ATOM 769 O O . LEU A 1 95 ? -5.177 -8.360 8.371 1.00 96.19 95 LEU A O 1
ATOM 773 N N . GLY A 1 96 ? -5.331 -6.752 9.914 1.00 94.94 96 GLY A N 1
ATOM 774 C CA . GLY A 1 96 ? -4.644 -7.471 10.986 1.00 94.94 96 GLY A CA 1
ATOM 775 C C . GLY A 1 96 ? -3.117 -7.428 10.944 1.00 94.94 96 GLY A C 1
ATOM 776 O O . GLY A 1 96 ? -2.469 -8.032 11.801 1.00 94.94 96 GLY A O 1
ATOM 777 N N . ALA A 1 97 ? -2.519 -6.691 10.007 1.00 97.00 97 ALA A N 1
ATOM 778 C CA . ALA A 1 97 ? -1.080 -6.472 9.994 1.00 97.00 97 ALA A CA 1
ATOM 779 C C . ALA A 1 97 ? -0.642 -5.537 11.125 1.00 97.00 97 ALA A C 1
ATOM 781 O O . ALA A 1 97 ? -1.269 -4.518 11.414 1.00 97.00 97 ALA A O 1
ATOM 782 N N . LYS A 1 98 ? 0.493 -5.862 11.735 1.00 96.31 98 LYS A N 1
ATOM 783 C CA . LYS A 1 98 ? 1.241 -4.955 12.611 1.00 96.31 98 LYS A CA 1
ATOM 784 C C . LYS A 1 98 ? 2.332 -4.257 11.805 1.00 96.31 98 LYS A C 1
ATOM 786 O O . LYS A 1 98 ? 2.544 -4.595 10.638 1.00 96.31 98 LYS A O 1
ATOM 791 N N . HIS A 1 99 ? 3.022 -3.298 12.411 1.00 96.88 99 HIS A N 1
ATOM 792 C CA . HIS A 1 99 ? 4.172 -2.708 11.747 1.00 96.88 99 HIS A CA 1
ATOM 793 C C . HIS A 1 99 ? 5.302 -3.726 11.593 1.00 96.88 99 HIS A C 1
ATOM 795 O O . HIS A 1 99 ? 5.423 -4.693 12.351 1.00 96.88 99 HIS A O 1
ATOM 801 N N . THR A 1 100 ? 6.148 -3.516 10.599 1.00 96.75 100 THR A N 1
ATOM 802 C CA . THR A 1 100 ? 7.288 -4.390 10.297 1.00 96.75 100 THR A CA 1
ATOM 803 C C . THR A 1 100 ? 8.325 -4.427 11.415 1.00 96.75 100 THR A C 1
ATOM 805 O O . THR A 1 100 ? 8.874 -5.494 11.673 1.00 96.75 100 THR A O 1
ATOM 808 N N . GLN A 1 101 ? 8.526 -3.334 12.154 1.00 95.31 101 GLN A N 1
ATOM 809 C CA . GLN A 1 101 ? 9.436 -3.302 13.305 1.00 95.31 101 GLN A CA 1
ATOM 810 C C . GLN A 1 101 ? 8.900 -4.011 14.569 1.00 95.31 101 GLN A C 1
ATOM 812 O O . GLN A 1 101 ? 9.533 -3.952 15.624 1.00 95.31 101 GLN A O 1
ATOM 817 N N . TRP A 1 102 ? 7.719 -4.636 14.518 1.00 95.56 102 TRP A N 1
ATOM 818 C CA . TRP A 1 102 ? 7.170 -5.385 15.650 1.00 95.56 102 TRP A CA 1
ATOM 819 C C . TRP A 1 102 ? 7.962 -6.670 15.901 1.00 95.56 102 TRP A C 1
ATOM 821 O O . TRP A 1 102 ? 8.125 -7.496 15.008 1.00 95.56 102 TRP A O 1
ATOM 831 N N . CYS A 1 103 ? 8.429 -6.894 17.128 1.00 93.88 103 CYS A N 1
ATOM 832 C CA . CYS A 1 103 ? 9.289 -8.050 17.400 1.00 93.88 103 CYS A CA 1
ATOM 833 C C . CYS A 1 103 ? 8.566 -9.400 17.488 1.00 93.88 103 CYS A C 1
ATOM 835 O O . CYS A 1 103 ? 9.225 -10.437 17.537 1.00 93.88 103 CYS A O 1
ATOM 837 N N . GLY A 1 104 ? 7.231 -9.404 17.512 1.00 92.19 104 GLY A N 1
ATOM 838 C CA . GLY A 1 104 ? 6.434 -10.630 17.589 1.00 92.19 104 GLY A CA 1
ATOM 839 C C . GLY A 1 104 ? 6.202 -11.326 16.244 1.00 92.19 104 GLY A C 1
ATOM 840 O O . GLY A 1 104 ? 5.469 -12.316 16.188 1.00 92.19 104 GLY A O 1
ATOM 841 N N . TRP A 1 105 ? 6.801 -10.837 15.154 1.00 94.62 105 TRP A N 1
ATOM 842 C CA . TRP A 1 105 ? 6.858 -11.585 13.897 1.00 94.62 105 TRP A CA 1
ATOM 843 C C . TRP A 1 105 ? 7.644 -12.902 14.078 1.00 94.62 105 TRP A C 1
ATOM 845 O O . TRP A 1 105 ? 8.540 -12.965 14.919 1.00 94.62 105 TRP A O 1
ATOM 855 N N . PRO A 1 106 ? 7.364 -13.958 13.285 1.00 90.88 106 PRO A N 1
ATOM 856 C CA . PRO A 1 106 ? 7.984 -15.279 13.462 1.00 90.88 106 PRO A CA 1
ATOM 857 C C . PRO A 1 106 ? 9.521 -15.298 13.463 1.00 90.88 106 PRO A C 1
ATOM 859 O O . PRO A 1 106 ? 10.114 -16.137 14.135 1.00 90.88 106 PRO A O 1
ATOM 862 N N . GLU A 1 107 ? 10.151 -14.386 12.719 1.00 90.38 107 GLU A N 1
ATOM 863 C CA . GLU A 1 107 ? 11.613 -14.246 12.613 1.00 90.38 107 GLU A CA 1
ATOM 864 C C . GLU A 1 107 ? 12.137 -12.973 13.309 1.00 90.38 107 GLU A C 1
ATOM 866 O O . GLU A 1 107 ? 13.302 -12.613 13.155 1.00 90.38 107 GLU A O 1
ATOM 871 N N . GLY A 1 108 ? 11.289 -12.302 14.096 1.00 92.19 108 GLY A N 1
ATOM 872 C CA . GLY A 1 108 ? 11.580 -11.003 14.700 1.00 92.19 108 GLY A CA 1
ATOM 873 C C . GLY A 1 108 ? 11.263 -9.809 13.790 1.00 92.19 108 GLY A C 1
ATOM 874 O O . GLY A 1 108 ? 10.636 -9.981 12.742 1.00 92.19 108 GLY A O 1
ATOM 875 N N . PRO A 1 109 ? 11.663 -8.587 14.194 1.00 94.75 109 PRO A N 1
ATOM 876 C CA . PRO A 1 109 ? 11.420 -7.368 13.424 1.00 94.75 109 PRO A CA 1
ATOM 877 C C . PRO A 1 109 ? 11.910 -7.507 11.977 1.00 94.75 109 PRO A C 1
ATOM 879 O O . PRO A 1 109 ? 13.041 -7.921 11.736 1.00 94.75 109 PRO A O 1
ATOM 882 N N . ILE A 1 110 ? 11.047 -7.161 11.024 1.00 95.62 110 ILE A N 1
ATOM 883 C CA . ILE A 1 110 ? 11.286 -7.331 9.583 1.00 95.62 110 ILE A CA 1
ATOM 884 C C . ILE A 1 110 ? 12.225 -6.250 9.040 1.00 95.62 110 ILE A C 1
ATOM 886 O O . ILE A 1 110 ? 12.983 -6.510 8.113 1.00 95.62 110 ILE A O 1
ATOM 890 N N . ASP A 1 111 ? 12.168 -5.049 9.609 1.00 94.44 111 ASP A N 1
ATOM 891 C CA . ASP A 1 111 ? 13.102 -3.968 9.310 1.00 94.44 111 ASP A CA 1
ATOM 892 C C . ASP A 1 111 ? 13.554 -3.267 10.587 1.00 94.44 111 ASP A C 1
ATOM 894 O O . ASP A 1 111 ? 13.056 -3.521 11.690 1.00 94.44 111 ASP A O 1
ATOM 898 N N . ASN A 1 112 ? 14.535 -2.388 10.413 1.00 93.94 112 ASN A N 1
ATOM 899 C CA . ASN A 1 112 ? 15.188 -1.674 11.498 1.00 93.94 112 ASN A CA 1
ATOM 900 C C . ASN A 1 112 ? 15.293 -0.175 11.161 1.00 93.94 112 ASN A C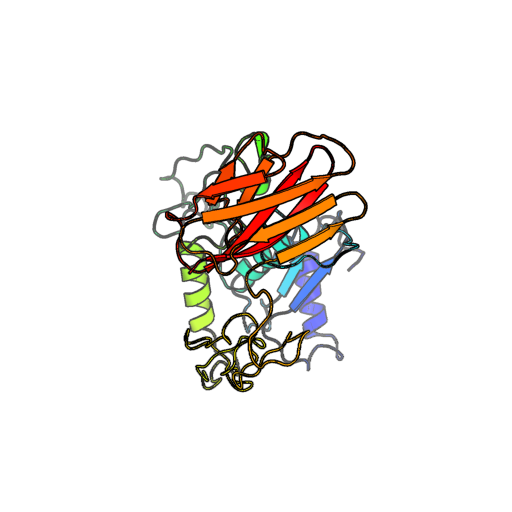 1
ATOM 902 O O . ASN A 1 112 ? 16.313 0.470 11.391 1.00 93.94 112 ASN A O 1
ATOM 906 N N . CYS A 1 113 ? 14.231 0.390 10.577 1.00 93.75 113 CYS A N 1
ATOM 907 C CA . CYS A 1 113 ? 14.171 1.809 10.207 1.00 93.75 113 CYS A CA 1
ATOM 908 C C . CYS A 1 113 ? 13.797 2.728 11.373 1.00 93.75 113 CYS A C 1
ATOM 910 O O . CYS A 1 113 ? 14.103 3.920 11.364 1.00 93.75 113 CYS A O 1
ATOM 912 N N . THR A 1 114 ? 13.104 2.193 12.372 1.00 94.56 114 THR A N 1
ATOM 913 C CA . THR A 1 114 ? 12.661 2.912 13.568 1.00 94.56 114 THR A CA 1
ATOM 914 C C . THR A 1 114 ? 12.813 2.008 14.783 1.00 94.56 114 THR A C 1
ATOM 916 O O . THR A 1 114 ? 13.247 0.865 14.666 1.00 94.56 114 THR A O 1
ATOM 919 N N . ASN A 1 115 ? 12.466 2.519 15.961 1.00 93.69 115 ASN A N 1
ATOM 920 C CA . ASN A 1 115 ? 12.543 1.718 17.165 1.00 93.69 115 ASN A CA 1
ATOM 921 C C . ASN A 1 115 ? 11.591 0.520 17.121 1.00 93.69 115 ASN A C 1
ATOM 923 O O . ASN A 1 115 ? 10.429 0.688 16.758 1.00 93.69 115 ASN A O 1
ATOM 927 N N . ILE A 1 116 ? 12.082 -0.643 17.562 1.00 94.00 116 ILE A N 1
ATOM 928 C CA . ILE A 1 116 ? 11.294 -1.871 17.695 1.00 94.00 116 ILE A CA 1
ATOM 929 C C . ILE A 1 116 ? 9.995 -1.586 18.450 1.00 94.00 116 ILE A C 1
ATOM 931 O O . ILE A 1 116 ? 9.994 -0.957 19.511 1.00 94.00 116 ILE A O 1
ATOM 935 N N . GLU A 1 117 ? 8.898 -2.084 17.892 1.00 93.25 117 GLU A N 1
ATOM 936 C CA . GLU A 1 117 ? 7.592 -2.051 18.533 1.00 93.25 117 GLU A CA 1
ATOM 937 C C . GLU A 1 117 ? 7.414 -3.290 19.417 1.00 93.25 117 GLU A C 1
ATOM 939 O O . GLU A 1 117 ? 7.580 -4.426 18.964 1.00 93.25 117 GLU A O 1
ATOM 944 N N . GLU A 1 118 ? 7.029 -3.060 20.671 1.00 92.25 118 GLU A N 1
ATOM 945 C CA . GLU A 1 118 ? 6.675 -4.089 21.648 1.00 92.25 118 GLU A CA 1
ATOM 946 C C . GLU A 1 118 ? 5.220 -3.907 22.098 1.00 92.25 118 GLU A C 1
ATOM 948 O O . GLU A 1 118 ? 4.747 -2.779 22.249 1.00 92.25 118 GLU A O 1
ATOM 953 N N . ILE A 1 119 ? 4.488 -5.006 22.309 1.00 87.50 119 ILE A N 1
ATOM 954 C CA . ILE A 1 119 ? 3.116 -4.937 22.847 1.00 87.50 119 ILE A CA 1
ATOM 955 C C . ILE A 1 119 ? 3.175 -4.940 24.371 1.00 87.50 119 ILE A C 1
ATOM 957 O O . ILE A 1 119 ? 2.416 -4.231 25.037 1.00 87.50 119 ILE A O 1
ATOM 961 N N . LEU A 1 120 ? 4.070 -5.761 24.920 1.00 88.81 120 LEU A N 1
ATOM 962 C CA . LEU A 1 120 ? 4.322 -5.850 26.348 1.00 88.81 120 LEU A CA 1
ATOM 963 C C . LEU A 1 120 ? 5.725 -5.322 26.664 1.00 88.81 120 LEU A C 1
ATOM 965 O O . LEU A 1 120 ? 6.674 -5.692 25.975 1.00 88.81 120 LEU A O 1
ATOM 969 N N . PRO A 1 121 ? 5.886 -4.511 27.726 1.00 88.38 121 PRO A N 1
ATOM 970 C CA . PRO A 1 121 ? 7.196 -4.000 28.105 1.00 88.38 121 PRO A CA 1
ATOM 971 C C . PRO A 1 121 ? 8.207 -5.128 28.332 1.00 88.38 121 PRO A C 1
ATOM 973 O O . PRO A 1 121 ? 8.023 -5.964 29.222 1.00 88.38 121 PRO A O 1
ATOM 976 N N . GLY A 1 122 ? 9.286 -5.127 27.552 1.00 86.06 122 GLY A N 1
ATOM 977 C CA . GLY A 1 122 ? 10.361 -6.109 27.640 1.00 86.06 122 GLY A CA 1
ATOM 978 C C . GLY A 1 122 ? 10.159 -7.379 26.812 1.00 86.06 122 GLY A C 1
ATOM 979 O O . GLY A 1 122 ? 11.001 -8.271 26.892 1.00 86.06 122 GLY A O 1
ATOM 980 N N . GLU A 1 123 ? 9.099 -7.466 26.006 1.00 89.44 123 GLU A N 1
ATOM 981 C CA . GLU A 1 123 ? 8.872 -8.574 25.064 1.00 89.44 123 GLU A CA 1
ATOM 982 C C . GLU A 1 123 ? 10.021 -8.711 24.056 1.00 89.44 123 GLU A C 1
ATOM 984 O O . GLU A 1 123 ? 10.371 -9.817 23.655 1.00 89.44 123 GLU A O 1
ATOM 989 N N . CYS A 1 124 ? 10.649 -7.590 23.695 1.00 89.88 124 CYS A N 1
ATOM 990 C CA . CYS A 1 124 ? 11.662 -7.540 22.649 1.00 89.88 124 CYS A CA 1
ATOM 991 C C . CYS A 1 124 ? 13.105 -7.434 23.174 1.00 89.88 124 CYS A C 1
ATOM 993 O O . CYS A 1 124 ? 13.985 -7.011 22.428 1.00 89.88 124 CYS A O 1
ATOM 995 N N . GLN A 1 125 ? 13.375 -7.785 24.440 1.00 87.75 125 GLN A N 1
ATOM 996 C CA . GLN A 1 125 ? 14.713 -7.628 25.049 1.00 87.75 125 GLN A CA 1
ATOM 997 C C . GLN A 1 125 ? 15.825 -8.409 24.338 1.00 87.75 125 GLN A C 1
ATOM 999 O O . GLN A 1 125 ? 16.987 -8.015 24.416 1.00 87.75 125 GLN A O 1
ATOM 1004 N N . ASP A 1 126 ? 15.470 -9.488 23.643 1.00 87.81 126 ASP A N 1
ATOM 1005 C CA . ASP A 1 126 ? 16.419 -10.330 22.914 1.00 87.81 126 ASP A CA 1
ATOM 1006 C C . ASP A 1 126 ? 16.825 -9.741 21.550 1.00 87.81 126 ASP A C 1
ATOM 1008 O O . ASP A 1 126 ? 17.771 -10.223 20.922 1.00 87.81 126 ASP A O 1
ATOM 1012 N N . TYR A 1 127 ? 16.144 -8.687 21.089 1.00 88.12 127 TYR A N 1
ATOM 1013 C CA . TYR A 1 127 ? 16.421 -8.045 19.810 1.00 88.12 127 TYR A CA 1
ATOM 1014 C C . TYR A 1 127 ? 17.254 -6.778 19.992 1.00 88.12 127 TYR A C 1
ATOM 1016 O O . TYR A 1 127 ? 16.911 -5.868 20.746 1.00 88.12 127 TYR A O 1
ATOM 1024 N N . ASN A 1 128 ? 18.344 -6.691 19.233 1.00 86.31 128 ASN A N 1
ATOM 1025 C CA . ASN A 1 128 ? 19.111 -5.459 19.122 1.00 86.31 128 ASN A CA 1
ATOM 1026 C C . ASN A 1 128 ? 18.443 -4.528 18.109 1.00 86.31 128 ASN A C 1
ATOM 1028 O O . ASN A 1 128 ? 18.103 -4.944 17.006 1.00 86.31 128 ASN A O 1
ATOM 1032 N N . ASN A 1 129 ? 18.319 -3.258 18.477 1.00 87.88 129 ASN A N 1
ATOM 1033 C CA . ASN A 1 129 ? 17.703 -2.219 17.667 1.00 87.88 129 ASN A CA 1
ATOM 1034 C C . ASN A 1 129 ? 18.722 -1.104 17.422 1.00 87.88 129 ASN A C 1
ATOM 1036 O O . ASN A 1 129 ? 19.231 -0.503 18.372 1.00 87.88 129 ASN A O 1
ATOM 1040 N N . LEU A 1 130 ? 19.039 -0.849 16.156 1.00 90.81 130 LEU A N 1
ATOM 1041 C CA . LEU A 1 130 ? 19.963 0.206 15.743 1.00 90.81 130 LEU A CA 1
ATOM 1042 C C . LEU A 1 130 ? 19.378 0.902 14.515 1.00 90.81 130 LEU A C 1
ATOM 1044 O O . LEU A 1 130 ? 19.779 0.551 13.403 1.00 90.81 130 LEU A O 1
ATOM 1048 N N . PRO A 1 131 ? 18.438 1.849 14.694 1.00 94.62 131 PRO A N 1
ATOM 1049 C CA . PRO A 1 131 ? 17.699 2.412 13.579 1.00 94.62 131 PRO A CA 1
ATOM 1050 C C . PRO A 1 131 ? 18.620 3.037 12.534 1.00 94.62 131 PRO A C 1
ATOM 1052 O O . PRO A 1 131 ? 19.483 3.855 12.867 1.00 94.62 131 PRO A O 1
ATOM 1055 N N . GLY A 1 132 ? 18.428 2.664 11.275 1.00 93.12 132 GLY A N 1
ATOM 1056 C CA . GLY A 1 132 ? 19.219 3.161 10.157 1.00 93.12 132 GLY A CA 1
ATOM 1057 C C . GLY A 1 132 ? 18.405 3.251 8.870 1.00 93.12 132 GLY A C 1
ATOM 1058 O O . GLY A 1 132 ? 17.277 2.762 8.815 1.00 93.12 132 GLY A O 1
ATOM 1059 N N . PRO A 1 133 ? 18.955 3.897 7.832 1.00 92.81 133 PRO A N 1
ATOM 1060 C CA . PRO A 1 133 ? 18.283 3.981 6.549 1.00 92.81 133 PRO A CA 1
ATOM 1061 C C . PRO A 1 133 ? 18.257 2.609 5.867 1.00 92.81 133 PRO A C 1
ATOM 1063 O O . PRO A 1 133 ? 19.295 1.984 5.649 1.00 92.81 133 PRO A O 1
ATOM 1066 N N . GLU A 1 134 ? 17.056 2.169 5.519 1.00 91.75 134 GLU A N 1
ATOM 1067 C CA . GLU A 1 134 ? 16.773 0.932 4.798 1.00 91.75 134 GLU A CA 1
ATOM 1068 C C . GLU A 1 134 ? 15.526 1.137 3.923 1.00 91.75 134 GLU A C 1
ATOM 1070 O O . GLU A 1 134 ? 14.693 2.009 4.187 1.00 91.75 134 GLU A O 1
ATOM 1075 N N . ILE A 1 135 ? 15.400 0.341 2.860 1.00 89.94 135 ILE A N 1
ATOM 1076 C CA . ILE A 1 135 ? 14.213 0.320 2.008 1.00 89.94 135 ILE A CA 1
ATOM 1077 C C . ILE A 1 135 ? 13.199 -0.666 2.590 1.00 89.94 135 ILE A C 1
ATOM 1079 O O . ILE A 1 135 ? 13.412 -1.875 2.553 1.00 89.94 135 ILE A O 1
ATOM 1083 N N . GLY A 1 136 ? 12.077 -0.149 3.085 1.00 91.94 136 GLY A N 1
ATOM 1084 C CA . GLY A 1 136 ? 11.009 -0.953 3.670 1.00 91.94 136 GLY A CA 1
ATOM 1085 C C . GLY A 1 136 ? 9.820 -1.209 2.744 1.00 91.94 136 GLY A C 1
ATOM 1086 O O . GLY A 1 136 ? 9.869 -1.002 1.531 1.00 91.94 136 GLY A O 1
ATOM 1087 N N . THR A 1 137 ? 8.717 -1.655 3.341 1.00 93.81 137 THR A N 1
ATOM 1088 C CA . THR A 1 137 ? 7.457 -2.009 2.660 1.00 93.81 137 THR A CA 1
ATOM 1089 C C . THR A 1 137 ? 6.280 -1.259 3.282 1.00 93.81 137 THR A C 1
ATOM 1091 O O . THR A 1 137 ? 6.465 -0.534 4.251 1.00 93.81 137 THR A O 1
ATOM 1094 N N . ILE A 1 138 ? 5.064 -1.411 2.749 1.00 95.31 138 ILE A N 1
ATOM 1095 C CA . ILE A 1 138 ? 3.892 -0.595 3.132 1.00 95.31 138 ILE A CA 1
ATOM 1096 C C . ILE A 1 138 ? 3.668 -0.477 4.652 1.00 95.31 138 ILE A C 1
ATOM 1098 O O . ILE A 1 138 ? 3.274 0.591 5.099 1.00 95.31 138 ILE A O 1
ATOM 1102 N N . MET A 1 139 ? 3.956 -1.512 5.450 1.00 97.31 139 MET A N 1
ATOM 1103 C CA . MET A 1 139 ? 3.766 -1.487 6.913 1.00 97.31 139 MET A CA 1
ATOM 1104 C C . MET A 1 139 ? 4.963 -0.940 7.712 1.00 97.31 139 MET A C 1
ATOM 1106 O O . MET A 1 139 ? 4.981 -1.087 8.935 1.00 97.31 139 MET A O 1
ATOM 1110 N N . SER A 1 140 ? 5.952 -0.321 7.060 1.00 95.50 140 SER A N 1
ATOM 1111 C CA . SER A 1 140 ? 7.158 0.188 7.718 1.00 95.50 140 SER A CA 1
ATOM 1112 C C . SER A 1 140 ? 7.259 1.701 7.811 1.00 95.50 140 SER A C 1
ATOM 1114 O O . SER A 1 140 ? 6.737 2.453 6.994 1.00 95.50 140 SER A O 1
ATOM 1116 N N . TYR A 1 141 ? 8.065 2.173 8.760 1.00 94.56 141 TYR A N 1
ATOM 1117 C CA . TYR A 1 141 ? 8.401 3.594 8.897 1.00 94.56 141 TYR A CA 1
ATOM 1118 C C . TYR A 1 141 ? 9.660 4.010 8.123 1.00 94.56 141 TYR A C 1
ATOM 1120 O O . TYR A 1 141 ? 10.198 5.096 8.339 1.00 94.56 141 TYR A O 1
ATOM 1128 N N . CYS A 1 142 ? 10.128 3.190 7.181 1.00 93.50 142 CYS A N 1
ATOM 1129 C CA . CYS A 1 142 ? 11.342 3.466 6.410 1.00 93.50 142 CYS A CA 1
ATOM 1130 C C . CYS A 1 142 ? 11.248 4.708 5.513 1.00 93.50 142 CYS A C 1
ATOM 1132 O O . CYS A 1 142 ? 12.274 5.281 5.157 1.00 93.50 142 CYS A O 1
ATOM 1134 N N . HIS A 1 143 ? 10.034 5.190 5.220 1.00 91.06 143 HIS A N 1
ATOM 1135 C CA . HIS A 1 143 ? 9.809 6.473 4.544 1.00 91.06 143 HIS A CA 1
ATOM 1136 C C . HIS A 1 143 ? 10.321 7.696 5.328 1.00 91.06 143 HIS A C 1
ATOM 1138 O O . HIS A 1 143 ? 10.422 8.782 4.762 1.00 91.06 143 HIS A O 1
ATOM 1144 N N . THR A 1 144 ? 10.619 7.552 6.625 1.00 92.19 144 THR A N 1
ATOM 1145 C CA . THR A 1 144 ? 11.194 8.632 7.449 1.00 92.19 144 THR A CA 1
ATOM 1146 C C . THR A 1 144 ? 12.658 8.926 7.103 1.00 92.19 144 THR A C 1
ATOM 1148 O O . THR A 1 144 ? 13.150 10.017 7.393 1.00 92.19 144 THR A O 1
ATOM 1151 N N . TRP A 1 145 ? 13.335 7.990 6.433 1.00 89.19 145 TRP A N 1
ATOM 1152 C CA . TRP A 1 145 ? 14.668 8.164 5.869 1.00 89.19 145 TRP A CA 1
ATOM 1153 C C . TRP A 1 145 ? 14.565 8.552 4.394 1.00 89.19 145 TRP A C 1
ATOM 1155 O O . TRP A 1 145 ? 13.743 8.010 3.653 1.00 89.19 145 TRP A O 1
ATOM 1165 N N . SER A 1 146 ? 15.407 9.482 3.938 1.00 83.06 146 SER A N 1
ATOM 1166 C CA . SER A 1 146 ? 15.386 9.887 2.532 1.00 83.06 146 SER A CA 1
ATOM 1167 C C . SER A 1 146 ? 15.988 8.804 1.639 1.00 83.06 146 SER A C 1
ATOM 1169 O O . SER A 1 146 ? 16.906 8.079 2.042 1.00 83.06 146 SER A O 1
ATOM 1171 N N . PHE A 1 147 ? 15.523 8.756 0.391 1.00 80.94 147 PHE A N 1
ATOM 1172 C CA . PHE A 1 147 ? 16.080 7.872 -0.633 1.00 80.94 147 PHE A CA 1
ATOM 1173 C C . PHE A 1 147 ? 17.585 8.068 -0.827 1.00 80.94 147 PHE A C 1
ATOM 1175 O O . PHE A 1 147 ? 18.323 7.094 -0.940 1.00 80.94 147 PHE A O 1
ATOM 1182 N N . ASP A 1 148 ? 18.063 9.311 -0.739 1.00 81.00 148 ASP A N 1
ATOM 1183 C CA . ASP A 1 148 ? 19.489 9.639 -0.853 1.00 81.00 148 ASP A CA 1
ATOM 1184 C C . ASP A 1 148 ? 20.344 9.001 0.251 1.00 81.00 148 ASP A C 1
ATOM 1186 O O . ASP A 1 148 ? 21.528 8.734 0.051 1.00 81.00 148 ASP A O 1
ATOM 1190 N N . THR A 1 149 ? 19.753 8.745 1.422 1.00 84.44 149 THR A N 1
ATOM 1191 C CA . THR A 1 149 ? 20.426 8.055 2.530 1.00 84.44 149 THR A CA 1
ATOM 1192 C C . THR A 1 149 ? 20.247 6.537 2.505 1.00 84.44 149 THR A C 1
ATOM 1194 O O . THR A 1 149 ? 20.813 5.867 3.361 1.00 84.44 149 THR A O 1
ATOM 1197 N N . GLY A 1 150 ? 19.506 5.992 1.532 1.00 80.00 150 GLY A N 1
ATOM 1198 C CA . GLY A 1 150 ? 19.156 4.568 1.440 1.00 80.00 150 GLY A CA 1
ATOM 1199 C C . GLY A 1 150 ? 17.799 4.201 2.057 1.00 80.00 150 GLY A C 1
ATOM 1200 O O . GLY A 1 150 ? 17.524 3.022 2.249 1.00 80.00 150 GLY A O 1
ATOM 1201 N N . GLY A 1 151 ? 16.972 5.199 2.382 1.00 88.12 151 GLY A N 1
ATOM 1202 C CA . GLY A 1 151 ? 15.634 5.045 2.953 1.00 88.12 151 GLY A CA 1
ATOM 1203 C C . GLY A 1 151 ? 14.513 5.008 1.917 1.00 88.12 151 GLY A C 1
ATOM 1204 O O . GLY A 1 151 ? 14.700 5.374 0.760 1.00 88.12 151 GLY A O 1
ATOM 1205 N N . GLY A 1 152 ? 13.315 4.590 2.311 1.00 88.69 152 GLY A N 1
ATOM 1206 C CA . GLY A 1 152 ? 12.146 4.617 1.430 1.00 88.69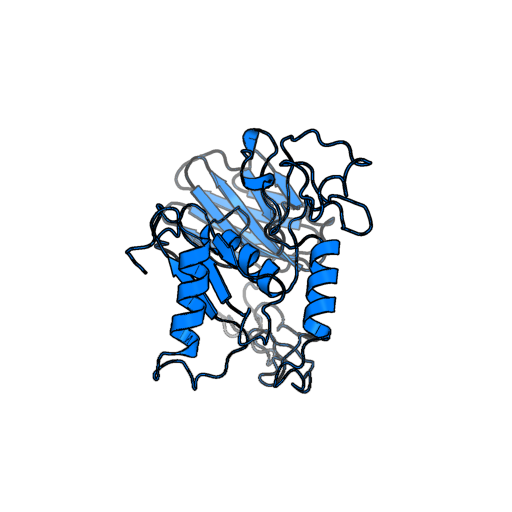 152 GLY A CA 1
ATOM 1207 C C . GLY A 1 152 ? 11.239 3.407 1.581 1.00 88.69 152 GLY A C 1
ATOM 1208 O O . GLY A 1 152 ? 11.407 2.587 2.480 1.00 88.69 152 GLY A O 1
ATOM 1209 N N . ILE A 1 153 ? 10.247 3.318 0.696 1.00 89.00 153 ILE A N 1
ATOM 1210 C CA . ILE A 1 153 ? 9.225 2.271 0.709 1.00 89.00 153 ILE A CA 1
ATOM 1211 C C . ILE A 1 153 ? 9.040 1.730 -0.699 1.00 89.00 153 ILE A C 1
ATOM 1213 O O . ILE A 1 153 ? 8.828 2.493 -1.643 1.00 89.00 153 ILE A O 1
ATOM 1217 N N . ILE A 1 154 ? 9.047 0.408 -0.819 1.00 87.69 154 ILE A N 1
ATOM 1218 C CA . ILE A 1 154 ? 8.515 -0.294 -1.983 1.00 87.69 154 ILE A CA 1
ATOM 1219 C C . ILE A 1 154 ? 7.011 -0.460 -1.761 1.00 87.69 154 ILE A C 1
ATOM 1221 O O . ILE A 1 154 ? 6.587 -0.937 -0.708 1.00 87.69 154 ILE A O 1
ATOM 1225 N N . MET A 1 155 ? 6.202 -0.085 -2.756 1.00 87.25 155 MET A N 1
ATOM 1226 C CA . MET A 1 155 ? 4.732 -0.109 -2.708 1.00 87.25 155 MET A CA 1
ATOM 1227 C C . MET A 1 155 ? 4.154 -1.536 -2.814 1.00 87.25 155 MET A C 1
ATOM 1229 O O . MET A 1 155 ? 3.284 -1.819 -3.632 1.00 87.25 155 MET A O 1
ATOM 1233 N N . LYS A 1 156 ? 4.649 -2.444 -1.969 1.00 88.44 156 LYS A N 1
ATOM 1234 C CA . LYS A 1 156 ? 4.167 -3.812 -1.759 1.00 88.44 156 LYS A CA 1
ATOM 1235 C C . LYS A 1 156 ? 4.171 -4.128 -0.266 1.00 88.44 156 LYS A C 1
ATOM 1237 O O . LYS A 1 156 ? 4.873 -3.473 0.500 1.00 88.44 156 LYS A O 1
ATOM 1242 N N . PHE A 1 157 ? 3.404 -5.127 0.158 1.00 93.44 157 PHE A N 1
ATOM 1243 C CA . PHE A 1 157 ? 3.546 -5.695 1.500 1.00 93.44 157 PHE A CA 1
ATOM 1244 C C . PHE A 1 157 ? 4.743 -6.652 1.531 1.00 93.44 157 PHE A C 1
ATOM 1246 O O . PHE A 1 157 ? 4.984 -7.362 0.556 1.00 93.44 157 PHE A O 1
ATOM 1253 N N . HIS A 1 158 ? 5.480 -6.696 2.643 1.00 95.25 158 HIS A N 1
ATOM 1254 C CA . HIS A 1 158 ? 6.458 -7.761 2.879 1.00 95.25 158 HIS A CA 1
ATOM 1255 C C . HIS A 1 158 ? 5.762 -9.132 2.886 1.00 95.25 158 HIS A C 1
ATOM 1257 O O . HIS A 1 158 ? 4.626 -9.228 3.351 1.00 95.25 158 HIS A O 1
ATOM 1263 N N . GLU A 1 159 ? 6.424 -10.202 2.438 1.00 92.50 159 GLU A N 1
ATOM 1264 C CA . GLU A 1 159 ? 5.801 -11.534 2.320 1.00 92.50 159 GLU A CA 1
ATOM 1265 C C . GLU A 1 159 ? 5.241 -12.051 3.657 1.00 92.50 159 GLU A C 1
ATOM 1267 O O . GLU A 1 159 ? 4.119 -12.551 3.703 1.00 92.50 159 GLU A O 1
ATOM 1272 N N . THR A 1 160 ? 5.947 -11.839 4.774 1.00 95.00 160 THR A N 1
ATOM 1273 C CA . THR A 1 160 ? 5.450 -12.177 6.126 1.00 95.00 160 THR A CA 1
ATOM 1274 C C . THR A 1 160 ? 4.181 -11.406 6.491 1.00 95.00 160 THR A C 1
ATOM 1276 O O . THR A 1 160 ? 3.236 -11.970 7.041 1.00 95.00 160 THR A O 1
ATOM 1279 N N . VAL A 1 161 ? 4.135 -10.114 6.155 1.00 96.81 161 VAL A N 1
ATOM 1280 C CA . VAL A 1 161 ? 2.976 -9.252 6.420 1.00 96.81 161 VAL A CA 1
ATOM 1281 C C . VAL A 1 161 ? 1.798 -9.674 5.545 1.00 96.81 161 VAL A C 1
ATOM 1283 O O . VAL A 1 161 ? 0.682 -9.825 6.034 1.00 96.81 161 VAL A O 1
ATOM 1286 N N . LYS A 1 162 ? 2.056 -9.925 4.259 1.00 94.56 162 LYS A N 1
ATOM 1287 C CA . LYS A 1 162 ? 1.079 -10.433 3.295 1.00 94.56 162 LYS A CA 1
ATOM 1288 C C . LYS A 1 162 ? 0.489 -11.765 3.757 1.00 94.56 162 LYS A C 1
ATOM 1290 O O . LYS A 1 162 ? -0.728 -11.921 3.740 1.00 94.56 162 LYS A O 1
ATOM 1295 N N . ALA A 1 163 ? 1.322 -12.696 4.219 1.00 92.94 163 ALA A N 1
ATOM 1296 C CA . ALA A 1 163 ? 0.867 -13.974 4.756 1.00 92.94 163 ALA A CA 1
ATOM 1297 C C . ALA A 1 163 ? -0.044 -13.789 5.981 1.00 92.94 163 ALA A C 1
ATOM 1299 O O . ALA A 1 163 ? -1.079 -14.447 6.074 1.00 92.94 163 ALA A O 1
ATOM 1300 N N . ALA A 1 164 ? 0.292 -12.863 6.886 1.00 93.75 164 ALA A N 1
ATOM 1301 C CA . ALA A 1 164 ? -0.541 -12.553 8.047 1.00 93.75 164 ALA A CA 1
ATOM 1302 C C . ALA A 1 164 ? -1.889 -11.920 7.664 1.00 93.75 164 ALA A C 1
ATOM 1304 O O . ALA A 1 164 ? -2.919 -12.322 8.204 1.00 93.75 164 ALA A O 1
ATOM 1305 N N . ILE A 1 165 ? -1.893 -10.999 6.696 1.00 94.88 165 ILE A N 1
ATOM 1306 C CA . ILE A 1 165 ? -3.114 -10.398 6.139 1.00 94.88 165 ILE A CA 1
ATOM 1307 C C . ILE A 1 165 ? -4.017 -11.475 5.532 1.00 94.88 165 ILE A C 1
ATOM 1309 O O . ILE A 1 165 ? -5.195 -11.549 5.872 1.00 94.88 165 ILE A O 1
ATOM 1313 N N . ILE A 1 166 ? -3.468 -12.336 4.667 1.00 90.75 166 ILE A N 1
ATOM 1314 C CA . ILE A 1 166 ? -4.226 -13.414 4.014 1.00 90.75 166 ILE A CA 1
ATOM 1315 C C . ILE A 1 166 ? -4.797 -14.376 5.061 1.00 90.75 166 ILE A C 1
ATOM 1317 O O . ILE A 1 166 ? -5.966 -14.750 4.980 1.00 90.75 166 ILE A O 1
ATOM 1321 N N . ALA A 1 167 ? -4.002 -14.743 6.070 1.00 89.56 167 ALA A N 1
ATOM 1322 C CA . ALA A 1 167 ? -4.457 -15.608 7.150 1.00 89.56 167 ALA A CA 1
ATOM 1323 C C . ALA A 1 167 ? -5.600 -14.972 7.957 1.00 89.56 167 ALA A C 1
ATOM 1325 O O . ALA A 1 167 ? -6.592 -15.641 8.238 1.00 89.56 167 ALA A O 1
ATOM 1326 N N . TYR A 1 168 ? -5.494 -13.687 8.312 1.00 91.06 168 TYR A N 1
ATOM 1327 C CA . TYR A 1 168 ? -6.545 -12.983 9.046 1.00 91.06 168 TYR A CA 1
ATOM 1328 C C . TYR A 1 168 ? -7.825 -12.826 8.221 1.00 91.06 168 TYR A C 1
ATOM 1330 O O . TYR A 1 168 ? -8.911 -13.128 8.725 1.00 91.06 168 TYR A O 1
ATOM 1338 N N . ALA A 1 169 ? -7.698 -12.411 6.958 1.00 89.38 169 ALA A N 1
ATOM 1339 C CA . ALA A 1 169 ? -8.820 -12.248 6.042 1.00 89.38 169 ALA A CA 1
ATOM 1340 C C . ALA A 1 169 ? -9.553 -13.575 5.800 1.00 89.38 169 ALA A C 1
ATOM 1342 O O . ALA A 1 169 ? -10.776 -13.617 5.889 1.00 89.38 169 A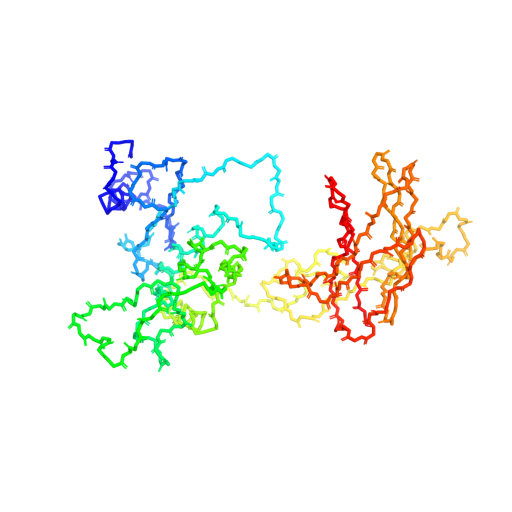LA A O 1
ATOM 1343 N N . GLY A 1 170 ? -8.816 -14.676 5.612 1.00 84.62 170 GLY A N 1
ATOM 1344 C CA . GLY A 1 170 ? -9.388 -16.014 5.430 1.00 84.62 170 GLY A CA 1
ATOM 1345 C C . GLY A 1 170 ? -10.132 -16.571 6.652 1.00 84.62 170 GLY A C 1
ATOM 1346 O O . GLY A 1 170 ? -10.873 -17.541 6.522 1.00 84.62 170 GLY A O 1
ATOM 1347 N N . MET A 1 171 ? -9.962 -15.972 7.837 1.00 84.19 171 MET A N 1
ATOM 1348 C CA . MET A 1 171 ? -10.731 -16.315 9.040 1.00 84.19 171 MET A CA 1
ATOM 1349 C C . MET A 1 171 ? -12.003 -15.475 9.213 1.00 84.19 171 MET A C 1
ATOM 1351 O O . MET A 1 171 ? -12.813 -15.792 10.087 1.00 84.19 171 MET A O 1
ATOM 1355 N N . GLN A 1 172 ? -12.181 -14.399 8.442 1.00 85.75 172 GLN A N 1
ATOM 1356 C CA . GLN A 1 172 ? -13.362 -13.549 8.565 1.00 85.75 172 GLN A CA 1
ATOM 1357 C C . GLN A 1 172 ? -14.523 -14.134 7.759 1.00 85.75 172 GLN A C 1
ATOM 1359 O O . GLN A 1 172 ? -14.358 -14.602 6.636 1.00 85.75 172 GLN A O 1
ATOM 1364 N N . ASN A 1 173 ? -15.726 -14.092 8.333 1.00 71.62 173 ASN A N 1
ATOM 1365 C CA . ASN A 1 173 ? -16.948 -14.505 7.647 1.00 71.62 173 ASN A CA 1
ATOM 1366 C C . ASN A 1 173 ? -17.464 -13.351 6.777 1.00 71.62 173 ASN A C 1
ATOM 1368 O O . ASN A 1 173 ? -18.489 -12.742 7.087 1.00 71.62 173 ASN A O 1
ATOM 1372 N N . LEU A 1 174 ? -16.693 -13.008 5.746 1.00 69.69 174 LEU A N 1
ATOM 1373 C CA . LEU A 1 174 ? -17.034 -11.948 4.806 1.00 69.69 174 LEU A CA 1
ATOM 1374 C C . LEU A 1 174 ? -18.192 -12.435 3.940 1.00 69.69 174 LEU A C 1
ATOM 1376 O O . LEU A 1 174 ? -18.119 -13.479 3.282 1.00 69.69 174 LEU A O 1
ATOM 1380 N N . VAL A 1 175 ? -19.297 -11.698 3.998 1.00 62.53 175 VAL A N 1
ATOM 1381 C CA . VAL A 1 175 ? -20.466 -11.960 3.164 1.00 62.53 175 VAL A CA 1
ATOM 1382 C C . VAL A 1 175 ? -20.004 -11.813 1.711 1.00 62.53 175 VAL A C 1
ATOM 1384 O O . VAL A 1 175 ? -19.509 -10.763 1.329 1.00 62.53 175 VAL A O 1
ATOM 1387 N N . ASN A 1 176 ? -20.136 -12.884 0.920 1.00 58.12 176 ASN A N 1
ATOM 1388 C CA . ASN A 1 176 ? -19.681 -13.014 -0.477 1.00 58.12 176 ASN A CA 1
ATOM 1389 C C . ASN A 1 176 ? -18.186 -13.281 -0.755 1.00 58.12 176 ASN A C 1
ATOM 1391 O O . ASN A 1 176 ? -17.706 -12.962 -1.837 1.00 58.12 176 ASN A O 1
ATOM 1395 N N . CYS A 1 177 ? -17.468 -14.022 0.096 1.00 57.06 177 CYS A N 1
ATOM 1396 C CA . CYS A 1 177 ? -16.298 -14.774 -0.409 1.00 57.06 177 CYS A CA 1
ATOM 1397 C C . CYS A 1 177 ? -16.671 -16.083 -1.137 1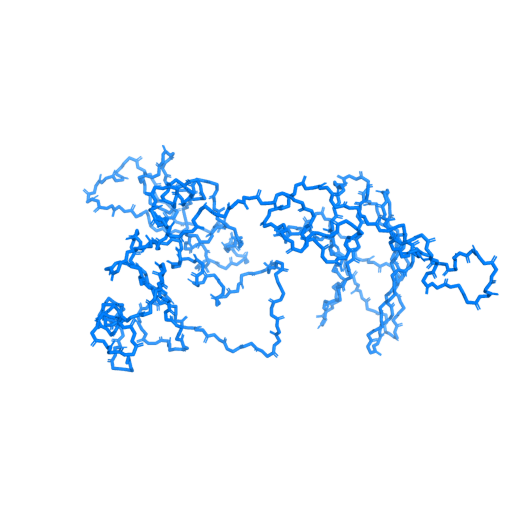.00 57.06 177 CYS A C 1
ATOM 1399 O O . CYS A 1 177 ? -15.790 -16.781 -1.625 1.00 57.06 177 CYS A O 1
ATOM 1401 N N . ASN A 1 178 ? -17.967 -16.397 -1.259 1.00 56.38 178 ASN A N 1
ATOM 1402 C CA . ASN A 1 178 ? -18.480 -17.358 -2.240 1.00 56.38 178 ASN A CA 1
ATOM 1403 C C . ASN A 1 178 ? -18.826 -16.631 -3.550 1.00 56.38 178 ASN A C 1
ATOM 1405 O O . ASN A 1 178 ? -19.936 -16.773 -4.060 1.00 56.38 178 ASN A O 1
ATOM 1409 N N . ASN A 1 179 ? -17.909 -15.828 -4.087 1.00 55.94 179 ASN A N 1
ATOM 1410 C CA . ASN A 1 179 ? -17.906 -15.697 -5.535 1.00 55.94 179 ASN A CA 1
ATOM 1411 C C . ASN A 1 179 ? -17.411 -17.048 -6.028 1.00 55.94 179 ASN A C 1
ATOM 1413 O O . ASN A 1 179 ? -16.307 -17.459 -5.670 1.00 55.94 179 ASN A O 1
ATOM 1417 N N . ASP A 1 180 ? -18.247 -17.766 -6.777 1.00 62.19 180 ASP A N 1
ATOM 1418 C CA . ASP A 1 180 ? -17.747 -18.781 -7.692 1.00 62.19 180 ASP A CA 1
ATOM 1419 C C . ASP A 1 180 ? -16.563 -18.128 -8.405 1.00 62.19 180 ASP A C 1
ATOM 1421 O O . ASP A 1 180 ? -16.760 -17.169 -9.148 1.00 62.19 180 ASP A O 1
ATOM 1425 N N . LEU A 1 181 ? -15.333 -18.527 -8.064 1.00 67.00 181 LEU A N 1
ATOM 1426 C CA . LEU A 1 181 ? -14.156 -17.995 -8.730 1.00 67.00 181 LEU A CA 1
ATOM 1427 C C . LEU A 1 181 ? -14.269 -18.499 -10.160 1.00 67.00 181 LEU A C 1
ATOM 1429 O O . LEU A 1 181 ? -14.002 -19.668 -10.452 1.00 67.00 181 LEU A O 1
ATOM 1433 N N . ILE A 1 182 ? -14.780 -17.637 -11.029 1.00 76.94 182 ILE A N 1
ATOM 1434 C CA . ILE A 1 182 ? -14.883 -17.929 -12.443 1.00 76.94 182 ILE A CA 1
ATOM 1435 C C . ILE A 1 182 ? -13.502 -17.600 -12.981 1.00 76.94 182 ILE A C 1
ATOM 1437 O O . ILE A 1 182 ? -13.134 -16.440 -13.148 1.00 76.94 182 ILE A O 1
ATOM 1441 N N . TYR A 1 183 ? -12.713 -18.650 -13.156 1.00 85.31 183 TYR A N 1
ATOM 1442 C CA . TYR A 1 183 ? -11.405 -18.573 -13.781 1.00 85.31 183 TYR A CA 1
ATOM 1443 C C . TYR A 1 183 ? -11.567 -18.298 -15.277 1.00 85.31 183 TYR A C 1
ATOM 1445 O O . TYR A 1 183 ? -12.381 -18.937 -15.954 1.00 85.31 183 TYR A O 1
ATOM 1453 N N . GLY A 1 184 ? -10.803 -17.339 -15.785 1.00 90.50 184 GLY A N 1
ATOM 1454 C CA . GLY A 1 184 ? -10.736 -17.017 -17.204 1.00 90.50 184 GLY A CA 1
ATOM 1455 C C . GLY A 1 184 ? -9.980 -15.717 -17.440 1.00 90.50 184 GLY A C 1
ATOM 1456 O O . GLY A 1 184 ? -9.612 -15.019 -16.501 1.00 90.50 184 GLY A O 1
ATOM 1457 N N . CYS A 1 185 ? -9.771 -15.362 -18.703 1.00 92.44 185 CYS A N 1
ATOM 1458 C CA . CYS A 1 185 ? -9.067 -14.130 -19.023 1.00 92.44 185 CYS A CA 1
ATOM 1459 C C . CYS A 1 185 ? -9.876 -12.881 -18.630 1.00 92.44 185 CYS A C 1
ATOM 1461 O O . CYS A 1 185 ? -10.975 -12.664 -19.144 1.00 92.44 185 CYS A O 1
ATOM 1463 N N . ILE A 1 186 ? -9.305 -12.030 -17.772 1.00 89.94 186 ILE A N 1
ATOM 1464 C CA . ILE A 1 186 ? -9.925 -10.773 -17.308 1.00 89.94 186 ILE A CA 1
ATOM 1465 C C . ILE A 1 186 ? -9.467 -9.531 -18.097 1.00 89.94 186 ILE A C 1
ATOM 1467 O O . ILE A 1 186 ? -9.951 -8.426 -17.846 1.00 89.94 186 ILE A O 1
ATOM 1471 N N . ASP A 1 187 ? -8.535 -9.684 -19.042 1.00 81.81 187 ASP A N 1
ATOM 1472 C CA . ASP A 1 187 ? -8.029 -8.581 -19.866 1.00 81.81 187 ASP A CA 1
ATOM 1473 C C . ASP A 1 187 ? -8.992 -8.265 -21.016 1.00 81.81 187 ASP A C 1
ATOM 1475 O O . ASP A 1 187 ? -9.190 -9.081 -21.913 1.00 81.81 187 ASP A O 1
ATOM 1479 N N . LEU A 1 188 ? -9.552 -7.052 -21.018 1.00 84.12 188 LEU A N 1
ATOM 1480 C CA . LEU A 1 188 ? -10.463 -6.549 -22.055 1.00 84.12 188 LEU A CA 1
ATOM 1481 C C . LEU A 1 188 ? -9.863 -6.543 -23.472 1.00 84.12 188 LEU A C 1
ATOM 1483 O O . LEU A 1 188 ? -10.615 -6.458 -24.441 1.00 84.12 188 LEU A O 1
ATOM 1487 N N . ASN A 1 189 ? -8.535 -6.599 -23.602 1.00 79.00 189 ASN A N 1
ATOM 1488 C CA . ASN A 1 189 ? -7.839 -6.613 -24.891 1.00 79.00 189 ASN A CA 1
ATOM 1489 C C . ASN A 1 189 ? -7.537 -8.031 -25.399 1.00 79.00 189 ASN A C 1
ATOM 1491 O O . ASN A 1 189 ? -6.999 -8.181 -26.497 1.00 79.00 189 ASN A O 1
ATOM 1495 N N . ALA A 1 190 ? -7.844 -9.068 -24.618 1.00 85.88 190 ALA A N 1
ATOM 1496 C CA . ALA A 1 190 ? -7.663 -10.449 -25.032 1.00 85.88 190 ALA A CA 1
ATOM 1497 C C . ALA A 1 190 ? -8.867 -10.960 -25.835 1.00 85.88 190 ALA A C 1
ATOM 1499 O O . ALA A 1 190 ? -10.026 -10.652 -25.558 1.00 85.88 190 ALA A O 1
ATOM 1500 N N . CYS A 1 191 ? -8.599 -11.828 -26.800 1.00 88.19 191 CYS A N 1
ATOM 1501 C CA . CYS A 1 191 ? -9.597 -12.440 -27.673 1.00 88.19 191 CYS A CA 1
ATOM 1502 C C . CYS A 1 191 ? -10.519 -13.430 -26.974 1.00 88.19 191 CYS A C 1
ATOM 1504 O O . CYS A 1 191 ? -11.617 -13.701 -27.453 1.00 88.19 191 CYS A O 1
ATOM 1506 N N . ASN A 1 192 ? -10.082 -13.973 -25.846 1.00 91.62 192 ASN A N 1
ATOM 1507 C CA . ASN A 1 192 ? -10.876 -14.831 -24.981 1.00 91.62 192 ASN A CA 1
ATOM 1508 C C . ASN A 1 192 ? -11.252 -14.136 -23.666 1.00 91.62 192 ASN A C 1
ATOM 1510 O O . ASN A 1 192 ? -11.476 -14.828 -22.672 1.00 91.62 192 ASN A O 1
ATOM 1514 N N . TYR A 1 193 ? -11.316 -12.797 -23.658 1.00 89.00 193 TYR A N 1
ATOM 1515 C CA . TYR A 1 193 ? -11.851 -12.038 -22.532 1.00 89.00 193 TYR A CA 1
ATOM 1516 C C . TYR A 1 193 ? -13.195 -12.623 -22.083 1.00 89.00 193 TYR A C 1
ATOM 1518 O O . TYR A 1 193 ? -14.132 -12.762 -22.876 1.00 89.00 193 TYR A O 1
ATOM 1526 N N . ASN A 1 194 ? -13.288 -12.953 -20.800 1.00 89.44 194 ASN A N 1
ATOM 1527 C CA . ASN A 1 194 ? -14.496 -13.446 -20.170 1.00 89.44 194 ASN A CA 1
ATOM 1528 C C . ASN A 1 194 ? -15.006 -12.388 -19.188 1.00 89.44 194 ASN A C 1
ATOM 1530 O O . ASN A 1 194 ? -14.415 -12.175 -18.132 1.00 89.44 194 ASN A O 1
ATOM 1534 N N . SER A 1 195 ? -16.134 -11.756 -19.514 1.00 91.44 195 SER A N 1
ATOM 1535 C CA . SER A 1 195 ? -16.751 -10.737 -18.656 1.00 91.44 195 SER A CA 1
ATOM 1536 C C . SER A 1 195 ? -17.237 -11.266 -17.311 1.00 91.44 195 SER A C 1
ATOM 1538 O O . SER A 1 195 ? -17.438 -10.479 -16.390 1.00 91.44 195 SER A O 1
ATOM 1540 N N . ASP A 1 196 ? -17.442 -12.578 -17.212 1.00 85.50 196 ASP A N 1
ATOM 1541 C CA . ASP A 1 196 ? -17.903 -13.233 -15.994 1.00 85.50 196 ASP A CA 1
ATOM 1542 C C . ASP A 1 196 ? -16.725 -13.717 -15.133 1.00 85.50 196 ASP A C 1
ATOM 1544 O O . ASP A 1 196 ? -16.945 -14.137 -13.999 1.00 85.50 196 ASP A O 1
ATOM 1548 N N . ALA A 1 197 ? -15.483 -13.671 -15.642 1.00 85.94 197 ALA A N 1
ATOM 1549 C CA . ALA A 1 197 ? -14.309 -14.103 -14.895 1.00 85.94 197 ALA A CA 1
ATOM 1550 C C . ALA A 1 197 ? -13.958 -13.121 -13.770 1.00 85.94 197 ALA A C 1
ATOM 1552 O O . ALA A 1 197 ? -13.881 -11.908 -13.969 1.00 85.94 197 ALA A O 1
ATOM 1553 N N . THR A 1 198 ? -13.723 -13.666 -12.578 1.00 83.12 198 THR A N 1
ATOM 1554 C CA . THR A 1 198 ? -13.329 -12.904 -11.385 1.00 83.12 198 THR A CA 1
ATOM 1555 C C . THR A 1 198 ? -11.854 -13.079 -11.041 1.00 83.12 198 THR A C 1
ATOM 1557 O O . THR A 1 198 ? -11.327 -12.289 -10.268 1.00 83.12 198 THR A O 1
ATOM 1560 N N . GLU A 1 199 ? -11.197 -14.100 -11.599 1.00 84.94 199 GLU A N 1
ATOM 1561 C CA . GLU A 1 199 ? -9.781 -14.407 -11.385 1.00 84.94 199 GLU A CA 1
ATOM 1562 C C . GLU A 1 199 ? -9.113 -14.783 -12.708 1.00 84.94 199 GLU A C 1
ATOM 1564 O O . GLU A 1 199 ? -9.647 -15.594 -13.470 1.00 84.94 199 GLU A O 1
ATOM 1569 N N . ASP A 1 200 ? -7.924 -14.231 -12.944 1.00 83.38 200 ASP A N 1
ATOM 1570 C CA . ASP A 1 200 ? -7.106 -14.583 -14.102 1.00 83.38 200 ASP A CA 1
ATOM 1571 C C . ASP A 1 200 ? -6.501 -15.982 -13.925 1.00 83.38 200 ASP A C 1
ATOM 1573 O O . ASP A 1 200 ? -5.886 -16.299 -12.903 1.00 83.38 200 ASP A O 1
ATOM 1577 N N . ASP A 1 201 ? -6.656 -16.830 -14.935 1.00 86.00 201 ASP A N 1
ATOM 1578 C CA . ASP A 1 201 ? -6.073 -18.170 -14.995 1.00 86.00 201 ASP A CA 1
ATOM 1579 C C . ASP A 1 201 ? -4.844 -18.252 -15.914 1.00 86.00 201 ASP A C 1
ATOM 1581 O O . ASP A 1 201 ? -4.331 -19.345 -16.171 1.00 86.00 201 ASP A O 1
ATOM 1585 N N . ASN A 1 202 ? -4.346 -17.103 -16.382 1.00 85.62 202 ASN A N 1
ATOM 1586 C CA . ASN A 1 202 ? -3.305 -16.966 -17.399 1.00 85.62 202 ASN A CA 1
ATOM 1587 C C . ASN A 1 202 ? -3.685 -17.605 -18.747 1.00 85.62 202 ASN A C 1
ATOM 1589 O O . ASN A 1 202 ? -2.803 -17.969 -19.527 1.00 85.62 202 ASN A O 1
ATOM 1593 N N . SER A 1 203 ? -4.982 -17.759 -19.041 1.00 85.69 203 SER A N 1
ATOM 1594 C CA . SER A 1 203 ? -5.440 -18.266 -20.338 1.00 85.69 203 SER A CA 1
ATOM 1595 C C . SER A 1 203 ? -5.551 -17.189 -21.416 1.00 85.69 203 SER A C 1
ATOM 1597 O O . SER A 1 203 ? -5.907 -17.537 -22.538 1.00 85.69 203 SER A O 1
ATOM 1599 N N . CYS A 1 204 ? -5.285 -15.909 -21.122 1.00 87.44 204 CYS A N 1
ATOM 1600 C CA . CYS A 1 204 ? -5.446 -14.802 -22.070 1.00 87.44 204 CYS A CA 1
ATOM 1601 C C . CYS A 1 204 ? -4.713 -15.039 -23.401 1.00 87.44 204 CYS A C 1
ATOM 1603 O O . CYS A 1 204 ? -3.496 -15.214 -23.449 1.00 87.44 204 CYS A O 1
ATOM 1605 N N . ILE A 1 205 ? -5.475 -15.012 -24.493 1.00 84.56 205 ILE A N 1
ATOM 1606 C CA . ILE A 1 205 ? -4.996 -15.102 -25.870 1.00 84.56 205 ILE A CA 1
ATOM 1607 C C . ILE A 1 205 ? -5.151 -13.722 -26.485 1.00 84.56 205 ILE A C 1
ATOM 1609 O O . ILE A 1 205 ? -6.254 -13.184 -26.532 1.00 84.56 205 ILE A O 1
ATOM 1613 N N . TYR A 1 206 ? -4.061 -13.170 -26.993 1.00 78.44 206 TYR A N 1
ATOM 1614 C CA . TYR A 1 206 ? -4.060 -11.888 -27.686 1.00 78.44 206 TYR A CA 1
ATOM 1615 C C . TYR A 1 206 ? -4.027 -12.114 -29.195 1.00 78.44 206 TYR A C 1
ATOM 1617 O O . TYR A 1 206 ? -3.495 -13.138 -29.640 1.00 78.44 206 TYR A O 1
ATOM 1625 N N . PRO A 1 207 ? -4.596 -11.193 -29.988 1.00 73.38 207 PRO A N 1
ATOM 1626 C CA . PRO A 1 207 ? -4.486 -11.300 -31.430 1.00 73.38 207 PRO A CA 1
ATOM 1627 C C . PRO A 1 207 ? -3.025 -11.107 -31.851 1.00 73.38 207 PRO A C 1
ATOM 1629 O O . PRO A 1 207 ? -2.245 -10.440 -31.162 1.00 73.38 207 PRO A O 1
ATOM 1632 N N . GLU A 1 208 ? -2.644 -11.701 -32.982 1.00 63.47 208 GLU A N 1
ATOM 1633 C CA . GLU A 1 208 ? -1.343 -11.414 -33.587 1.00 63.47 208 GLU A CA 1
ATOM 1634 C C . GLU A 1 208 ? -1.262 -9.920 -33.930 1.00 63.47 208 GLU A C 1
ATOM 1636 O O . GLU A 1 208 ? -2.253 -9.309 -34.328 1.00 63.47 208 GLU A O 1
ATOM 1641 N N . PHE A 1 209 ? -0.094 -9.299 -33.739 1.00 51.84 209 PHE A N 1
ATOM 1642 C CA . PHE A 1 209 ? 0.034 -7.854 -33.925 1.00 51.84 209 PHE A CA 1
ATOM 1643 C C . PHE A 1 209 ? -0.345 -7.463 -35.360 1.00 51.84 209 PHE A C 1
ATOM 1645 O O . PHE A 1 209 ? 0.180 -8.014 -36.326 1.00 51.84 209 PHE A O 1
ATOM 1652 N N . GLY A 1 210 ? -1.237 -6.478 -35.488 1.00 59.22 210 GLY A N 1
ATOM 1653 C CA . GLY A 1 210 ? -1.776 -6.027 -36.773 1.00 59.22 210 GLY A CA 1
ATOM 1654 C C . GLY A 1 210 ? -3.077 -6.726 -37.160 1.00 59.22 210 GLY A C 1
ATOM 1655 O O . GLY A 1 210 ? -3.745 -6.261 -38.078 1.00 59.22 210 GLY A O 1
ATOM 1656 N N . PHE A 1 211 ? -3.480 -7.757 -36.418 1.00 68.12 211 PHE A N 1
ATOM 1657 C CA . PHE A 1 211 ? -4.748 -8.452 -36.574 1.00 68.12 211 PHE A CA 1
ATOM 1658 C C . PHE A 1 211 ? -5.686 -8.170 -35.397 1.00 68.12 211 PHE A C 1
ATOM 1660 O O . PHE A 1 211 ? -5.261 -7.833 -34.291 1.00 68.12 211 PHE A O 1
ATOM 1667 N N . ASP A 1 212 ? -6.984 -8.288 -35.643 1.00 74.81 212 ASP A N 1
ATOM 1668 C CA . ASP A 1 212 ? -7.993 -8.359 -34.601 1.00 74.81 212 ASP A CA 1
ATOM 1669 C C . ASP A 1 212 ? -8.182 -9.807 -34.119 1.00 74.81 212 ASP A C 1
ATOM 1671 O O . ASP A 1 212 ? -7.547 -10.757 -34.583 1.00 74.81 212 ASP A O 1
ATOM 1675 N N . CYS A 1 213 ? -9.088 -9.996 -33.165 1.00 81.56 213 CYS A N 1
ATOM 1676 C CA . CYS A 1 213 ? -9.374 -11.307 -32.587 1.00 81.56 213 CYS A CA 1
ATOM 1677 C C . CYS A 1 213 ? -10.082 -12.295 -33.520 1.00 81.56 213 CYS A C 1
ATOM 1679 O O . CYS A 1 213 ? -10.253 -13.461 -33.160 1.00 81.56 213 CYS A O 1
ATOM 1681 N N . PHE A 1 214 ? -10.480 -11.845 -34.707 1.00 80.75 214 PHE A N 1
ATOM 1682 C CA . PHE A 1 214 ? -11.018 -12.677 -35.774 1.00 80.75 214 PHE A CA 1
ATOM 1683 C C . PHE A 1 214 ? -9.957 -13.009 -36.832 1.00 80.75 214 PHE A C 1
ATOM 1685 O O . PHE A 1 214 ? -10.254 -13.756 -37.764 1.00 80.75 214 PHE A O 1
ATOM 1692 N N . GLY A 1 215 ? -8.718 -12.532 -36.654 1.00 71.94 215 GLY A N 1
ATOM 1693 C CA . GLY A 1 215 ? -7.630 -12.711 -37.609 1.00 71.94 215 GLY A CA 1
ATOM 1694 C C . GLY A 1 215 ? -7.731 -11.771 -38.808 1.00 71.94 215 GLY A C 1
ATOM 1695 O O . GLY A 1 215 ? -7.137 -12.058 -39.845 1.00 71.94 215 GLY A O 1
ATOM 1696 N N . GLU A 1 216 ? -8.482 -10.672 -38.689 1.00 70.31 216 GLU A N 1
ATOM 1697 C CA . GLU A 1 216 ? -8.622 -9.655 -39.731 1.00 70.31 216 GLU A CA 1
ATOM 1698 C C . GLU A 1 216 ? -7.620 -8.524 -39.509 1.00 70.31 216 GLU A C 1
ATOM 1700 O O . GLU A 1 216 ? -7.385 -8.094 -38.381 1.00 70.31 216 GLU A O 1
ATOM 1705 N N . CYS A 1 217 ? -7.026 -8.022 -40.587 1.00 69.38 217 CYS A N 1
ATOM 1706 C CA . CYS A 1 217 ? -6.029 -6.966 -40.492 1.00 69.38 217 CYS A CA 1
ATOM 1707 C C . CYS A 1 217 ? -6.654 -5.630 -40.054 1.00 69.38 217 CYS A C 1
ATOM 1709 O O . CYS A 1 217 ? -7.612 -5.154 -40.665 1.00 69.38 217 CYS A O 1
ATOM 1711 N N . VAL A 1 218 ? -6.091 -4.989 -39.026 1.00 69.00 218 VAL A N 1
ATOM 1712 C CA . VAL A 1 218 ? -6.591 -3.710 -38.483 1.00 69.00 218 VAL A CA 1
ATOM 1713 C C . VAL A 1 218 ? -6.059 -2.508 -39.279 1.00 69.00 218 VAL A C 1
ATOM 1715 O O . VAL A 1 218 ? -6.702 -1.459 -39.314 1.00 69.00 218 VAL A O 1
ATOM 1718 N N . TYR A 1 219 ? -4.913 -2.673 -39.952 1.00 63.12 219 TYR A N 1
ATOM 1719 C CA . TYR A 1 219 ? -4.294 -1.674 -40.826 1.00 63.12 219 TYR A CA 1
ATOM 1720 C C . TYR A 1 219 ? -3.737 -2.336 -42.093 1.00 63.12 219 TYR A C 1
ATOM 1722 O O . TYR A 1 219 ? -2.607 -2.816 -42.131 1.00 63.12 219 TYR A O 1
ATOM 1730 N N . ASP A 1 220 ? -4.564 -2.340 -43.134 1.00 59.75 220 ASP A N 1
ATOM 1731 C CA . ASP A 1 220 ? -4.196 -2.711 -44.500 1.00 59.75 220 ASP A CA 1
ATOM 1732 C C . ASP A 1 220 ? -4.440 -1.484 -45.395 1.00 59.75 220 ASP A C 1
ATOM 1734 O O . ASP A 1 220 ? -5.556 -1.231 -45.864 1.00 59.75 220 ASP A O 1
ATOM 1738 N N . GLU A 1 221 ? -3.412 -0.638 -45.535 1.00 59.06 221 GLU A N 1
ATOM 1739 C CA . GLU A 1 221 ? -3.520 0.638 -46.257 1.00 59.06 221 GLU A CA 1
ATOM 1740 C C . GLU A 1 221 ? -3.731 0.415 -47.764 1.00 59.06 221 GLU A C 1
ATOM 1742 O O . GLU A 1 221 ? -4.336 1.250 -48.448 1.00 59.06 221 GLU A O 1
ATOM 1747 N N . ASN A 1 222 ? -3.274 -0.726 -48.284 1.00 58.81 222 ASN A N 1
ATOM 1748 C CA . ASN A 1 222 ? -3.272 -1.026 -49.710 1.00 58.81 222 ASN A CA 1
ATOM 1749 C C . ASN A 1 222 ? -4.336 -2.072 -50.138 1.00 58.81 222 ASN A C 1
ATOM 1751 O O . ASN A 1 222 ? -4.569 -2.237 -51.340 1.00 58.81 222 ASN A O 1
ATOM 1755 N N . GLN A 1 223 ? -5.059 -2.659 -49.175 1.00 62.81 223 GLN A N 1
ATOM 1756 C CA . GLN A 1 223 ? -6.158 -3.624 -49.326 1.00 62.81 223 GLN A CA 1
ATOM 1757 C C . GLN A 1 223 ? -5.776 -4.913 -50.071 1.00 62.81 223 GLN A C 1
ATOM 1759 O O . GLN A 1 223 ? -6.609 -5.484 -50.787 1.00 62.81 223 GLN A O 1
ATOM 1764 N N . ASP A 1 224 ? -4.529 -5.370 -49.950 1.00 66.19 224 ASP A N 1
ATOM 1765 C CA . ASP A 1 224 ? -4.054 -6.599 -50.592 1.00 66.19 224 ASP A CA 1
ATOM 1766 C C . ASP A 1 224 ? -4.167 -7.858 -49.709 1.00 66.19 224 ASP A C 1
ATOM 1768 O O . ASP A 1 224 ? -3.899 -8.969 -50.185 1.00 66.19 224 ASP A O 1
ATOM 1772 N N . GLY A 1 225 ? -4.654 -7.710 -48.470 1.00 55.97 225 GLY A N 1
ATOM 1773 C CA . GLY A 1 225 ? -4.822 -8.801 -47.512 1.00 55.97 225 GLY A CA 1
ATOM 1774 C C . GLY A 1 225 ? -3.542 -9.158 -46.752 1.00 55.97 225 GLY A C 1
ATOM 1775 O O . GLY A 1 225 ? -3.490 -10.226 -46.134 1.00 55.97 225 GLY A O 1
ATOM 1776 N N . ILE A 1 226 ? -2.516 -8.303 -46.801 1.00 56.66 226 ILE A N 1
ATOM 1777 C CA . ILE A 1 226 ? -1.271 -8.401 -46.033 1.00 56.66 226 ILE A CA 1
ATOM 1778 C C . ILE A 1 226 ? -1.172 -7.171 -45.114 1.00 56.66 226 ILE A C 1
ATOM 1780 O O . ILE A 1 226 ? -1.346 -6.044 -45.556 1.00 56.66 226 ILE A O 1
ATOM 1784 N N . CYS A 1 227 ? -0.892 -7.372 -43.820 1.00 60.81 227 CYS A N 1
ATOM 1785 C CA . CYS A 1 227 ? -0.798 -6.255 -42.875 1.00 60.81 227 CYS A CA 1
ATOM 1786 C C . CYS A 1 227 ? 0.474 -5.419 -43.048 1.00 60.81 227 CYS A C 1
ATOM 1788 O O . CYS A 1 227 ? 1.592 -5.943 -42.976 1.00 60.81 227 CYS A O 1
ATOM 1790 N N . ASP A 1 228 ? 0.287 -4.104 -43.157 1.00 59.78 228 ASP A N 1
ATOM 1791 C CA . ASP A 1 228 ? 1.356 -3.120 -43.281 1.00 59.78 228 ASP A CA 1
ATOM 1792 C C . ASP A 1 228 ? 1.780 -2.605 -41.881 1.00 59.78 228 ASP A C 1
ATOM 1794 O O . ASP A 1 228 ? 1.115 -1.791 -41.249 1.00 59.78 228 ASP A O 1
ATOM 1798 N N . ASP A 1 229 ? 2.924 -3.125 -41.417 1.00 56.56 229 ASP A N 1
ATOM 1799 C CA . ASP A 1 229 ? 3.760 -2.752 -40.255 1.00 56.56 229 ASP A CA 1
ATOM 1800 C C . ASP A 1 229 ? 3.189 -2.904 -38.833 1.00 56.56 229 ASP A C 1
ATOM 1802 O O . ASP A 1 229 ? 2.858 -1.960 -38.112 1.00 56.56 229 ASP A O 1
ATOM 1806 N N . GLY A 1 230 ? 3.217 -4.159 -38.389 1.00 53.34 230 GLY A N 1
ATOM 1807 C CA . GLY A 1 230 ? 2.934 -4.575 -37.032 1.00 53.34 230 GLY A CA 1
ATOM 1808 C C . GLY A 1 230 ? 4.098 -4.525 -36.024 1.00 53.34 230 GLY A C 1
ATOM 1809 O O . GLY A 1 230 ? 4.075 -5.266 -35.050 1.00 53.34 230 GLY A O 1
ATOM 1810 N N . ASN A 1 231 ? 5.174 -3.770 -36.257 1.00 57.50 231 ASN A N 1
ATOM 1811 C CA . ASN A 1 231 ? 6.365 -3.865 -35.394 1.00 57.50 231 ASN A CA 1
ATOM 1812 C C . ASN A 1 231 ? 6.812 -2.546 -34.767 1.00 57.50 231 ASN A C 1
ATOM 1814 O O . ASN A 1 231 ? 7.797 -2.547 -34.030 1.00 57.50 231 ASN A O 1
ATOM 1818 N N . LEU A 1 232 ? 6.109 -1.442 -35.021 1.00 63.81 232 LEU A N 1
ATOM 1819 C CA . LEU A 1 232 ? 6.559 -0.099 -34.675 1.00 63.81 232 LEU A CA 1
ATOM 1820 C C . LEU A 1 232 ? 5.617 0.585 -33.675 1.00 63.81 232 LEU A C 1
ATOM 1822 O O . LEU A 1 232 ? 4.538 1.046 -34.031 1.00 63.81 232 LEU A O 1
ATOM 1826 N N . ILE A 1 233 ? 6.056 0.739 -32.425 1.00 70.44 233 ILE A N 1
ATOM 1827 C CA . ILE A 1 233 ? 5.457 1.717 -31.506 1.00 70.44 233 ILE A CA 1
ATOM 1828 C C . ILE A 1 233 ? 6.001 3.085 -31.905 1.00 70.44 233 ILE A C 1
ATOM 1830 O O . ILE A 1 233 ? 7.216 3.235 -31.988 1.00 70.44 233 ILE A O 1
ATOM 1834 N N . THR A 1 234 ? 5.146 4.082 -32.132 1.00 72.69 234 THR A N 1
ATOM 1835 C CA . THR A 1 234 ? 5.580 5.474 -32.316 1.00 72.69 234 THR A CA 1
ATOM 1836 C C . THR A 1 234 ? 4.735 6.412 -31.466 1.00 72.69 234 THR A C 1
ATOM 1838 O O . THR A 1 234 ? 3.509 6.344 -31.504 1.00 72.69 234 THR A O 1
ATOM 1841 N N . SER A 1 235 ? 5.404 7.309 -30.746 1.00 72.56 235 SER A N 1
ATOM 1842 C CA . SER A 1 235 ? 4.790 8.296 -29.862 1.00 72.56 235 SER A CA 1
ATOM 1843 C C . SER A 1 235 ? 5.350 9.684 -30.144 1.00 72.56 235 SER A C 1
ATOM 1845 O O . SER A 1 235 ? 6.568 9.887 -30.202 1.00 72.56 235 SER A O 1
ATOM 1847 N N . GLU A 1 236 ? 4.450 10.648 -30.331 1.00 73.75 236 GLU A N 1
ATOM 1848 C CA . GLU A 1 236 ? 4.781 12.044 -30.609 1.00 73.75 236 GLU A CA 1
ATOM 1849 C C . GLU A 1 236 ? 4.531 12.922 -29.379 1.00 73.75 236 GLU A C 1
ATOM 1851 O O . GLU A 1 236 ? 3.424 13.008 -28.848 1.00 73.75 236 GLU A O 1
ATOM 1856 N N . TYR A 1 237 ? 5.582 13.613 -28.954 1.00 69.00 237 TYR A N 1
ATOM 1857 C CA . TYR A 1 237 ? 5.579 14.652 -27.932 1.00 69.00 237 TYR A CA 1
ATOM 1858 C C . TYR A 1 237 ? 6.010 15.968 -28.594 1.00 69.00 237 TYR A C 1
ATOM 1860 O O . TYR A 1 237 ? 6.741 15.940 -29.579 1.00 69.00 237 TYR A O 1
ATOM 1868 N N . ASN A 1 238 ? 5.608 17.121 -28.045 1.00 68.31 238 ASN A N 1
ATOM 1869 C CA . ASN A 1 238 ? 5.793 18.450 -28.666 1.00 68.31 238 ASN A CA 1
ATOM 1870 C C . ASN A 1 238 ? 7.155 18.680 -29.365 1.00 68.31 238 ASN A C 1
ATOM 1872 O O . ASN A 1 238 ? 7.181 19.277 -30.436 1.00 68.31 238 ASN A O 1
ATOM 1876 N N . ASP A 1 239 ? 8.258 18.189 -28.784 1.00 71.62 239 ASP A N 1
ATOM 1877 C CA . ASP A 1 239 ? 9.620 18.344 -29.323 1.00 71.62 239 ASP A CA 1
ATOM 1878 C C . ASP A 1 239 ? 10.320 17.015 -29.702 1.00 71.62 239 ASP A C 1
ATOM 1880 O O . ASP A 1 239 ? 11.479 17.037 -30.135 1.00 71.62 239 ASP A O 1
ATOM 1884 N N . TYR A 1 240 ? 9.655 15.863 -29.527 1.00 74.62 240 TYR A N 1
ATOM 1885 C CA . TYR A 1 240 ? 10.258 14.528 -29.652 1.00 74.62 240 TYR A CA 1
ATOM 1886 C C . TYR A 1 240 ? 9.329 13.525 -30.342 1.00 74.62 240 TYR A C 1
ATOM 1888 O O . TYR A 1 240 ? 8.172 13.383 -29.962 1.00 74.62 240 TYR A O 1
ATOM 1896 N N . THR A 1 241 ? 9.871 12.731 -31.260 1.00 76.69 241 THR A N 1
ATOM 1897 C CA . THR A 1 241 ? 9.229 11.507 -31.757 1.00 76.69 241 THR A CA 1
ATOM 1898 C C . THR A 1 241 ? 10.050 10.315 -31.292 1.00 76.69 241 THR A C 1
ATOM 1900 O O . THR A 1 241 ? 11.246 10.233 -31.587 1.00 76.69 241 THR A O 1
ATOM 1903 N N . ILE A 1 242 ? 9.417 9.404 -30.560 1.00 78.75 242 ILE A N 1
ATOM 1904 C CA . ILE A 1 242 ? 10.028 8.149 -30.125 1.00 78.75 242 ILE A CA 1
ATOM 1905 C C . ILE A 1 242 ? 9.431 7.023 -30.948 1.00 78.75 242 ILE A C 1
ATOM 1907 O O . ILE A 1 242 ? 8.213 6.926 -31.048 1.00 78.75 242 ILE A O 1
ATOM 1911 N N . SER A 1 243 ? 10.286 6.155 -31.477 1.00 76.94 243 SER A N 1
ATOM 1912 C CA . SER A 1 243 ? 9.874 4.921 -32.128 1.00 76.94 243 SER A CA 1
ATOM 1913 C C . SER A 1 243 ? 10.587 3.719 -31.515 1.00 76.94 243 SER A C 1
ATOM 1915 O O . SER A 1 243 ? 11.803 3.758 -31.319 1.00 76.94 243 SER A O 1
ATOM 1917 N N . LEU A 1 244 ? 9.848 2.651 -31.220 1.00 80.94 244 LEU A N 1
ATOM 1918 C CA . LEU A 1 244 ? 10.349 1.452 -30.549 1.00 80.94 244 LEU A CA 1
ATOM 1919 C C . LEU A 1 244 ? 9.897 0.196 -31.307 1.00 80.94 244 LEU A C 1
ATOM 1921 O O . LEU A 1 244 ? 8.706 0.021 -31.553 1.00 80.94 244 LEU A O 1
ATOM 1925 N N . PHE A 1 245 ? 10.853 -0.641 -31.719 1.00 76.12 245 PHE A N 1
ATOM 1926 C CA . PHE A 1 245 ? 10.597 -1.814 -32.568 1.00 76.12 245 PHE A CA 1
ATOM 1927 C C . PHE A 1 245 ? 11.700 -2.882 -32.459 1.00 76.12 245 PHE A C 1
ATOM 1929 O O . PHE A 1 245 ? 12.866 -2.524 -32.316 1.00 76.12 245 PHE A O 1
ATOM 1936 N N . PRO A 1 246 ? 11.417 -4.183 -32.622 1.00 69.38 246 PRO A N 1
ATOM 1937 C CA . PRO A 1 246 ? 10.091 -4.770 -32.789 1.00 69.38 246 PRO A CA 1
ATOM 1938 C C . PRO A 1 246 ? 9.307 -4.744 -31.473 1.00 69.38 246 PRO A C 1
ATOM 1940 O O . PRO A 1 246 ? 9.896 -4.710 -30.394 1.00 69.38 246 PRO A O 1
ATOM 1943 N N . ASN A 1 247 ? 7.984 -4.744 -31.563 1.00 66.62 247 ASN A N 1
ATOM 1944 C CA . ASN A 1 247 ? 7.106 -4.986 -30.427 1.00 66.62 247 ASN A CA 1
ATOM 1945 C C . ASN A 1 247 ? 5.956 -5.890 -30.891 1.00 66.62 247 ASN A C 1
ATOM 1947 O O . ASN A 1 247 ? 5.189 -5.437 -31.736 1.00 66.62 247 ASN A O 1
ATOM 1951 N N . PRO A 1 248 ? 5.787 -7.105 -30.336 1.00 70.31 248 PRO A N 1
ATOM 1952 C CA . PRO A 1 248 ? 6.535 -7.707 -29.222 1.00 70.31 248 PRO A CA 1
ATOM 1953 C C . PRO A 1 248 ? 8.013 -8.002 -29.532 1.00 70.31 248 PRO A C 1
ATOM 1955 O O . PRO A 1 248 ? 8.386 -8.256 -30.675 1.00 70.31 248 PRO A O 1
ATOM 1958 N N . ALA A 1 249 ? 8.863 -7.948 -28.509 1.00 73.81 249 ALA A N 1
ATOM 1959 C CA . ALA A 1 249 ? 10.310 -8.107 -28.623 1.00 73.81 249 ALA A CA 1
ATOM 1960 C C . ALA A 1 249 ? 10.788 -9.401 -27.948 1.00 73.81 249 ALA A C 1
ATOM 1962 O O . ALA A 1 249 ? 10.294 -9.747 -26.883 1.00 73.81 249 ALA A O 1
ATOM 1963 N N . THR A 1 250 ? 11.766 -10.100 -28.527 1.00 74.31 250 THR A N 1
ATOM 1964 C CA . THR A 1 250 ? 12.350 -11.318 -27.926 1.00 74.31 250 THR A CA 1
ATOM 1965 C C . THR A 1 250 ? 13.739 -11.032 -27.359 1.00 74.31 250 THR A C 1
ATOM 1967 O O . THR A 1 250 ? 13.961 -11.038 -26.154 1.00 74.31 250 THR A O 1
ATOM 1970 N N . ASP A 1 251 ? 14.681 -10.694 -28.240 1.00 75.69 251 ASP A N 1
ATOM 1971 C CA . ASP A 1 251 ? 16.098 -10.581 -27.884 1.00 75.69 251 ASP A CA 1
ATOM 1972 C C . ASP A 1 251 ? 16.568 -9.127 -27.787 1.00 75.69 251 ASP A C 1
ATOM 1974 O O . ASP A 1 251 ? 17.517 -8.810 -27.073 1.00 75.69 251 ASP A O 1
ATOM 1978 N N . TYR A 1 252 ? 15.938 -8.220 -28.536 1.00 79.94 252 TYR A N 1
ATOM 1979 C CA . TYR A 1 252 ? 16.341 -6.820 -28.596 1.00 79.94 252 TYR A CA 1
ATOM 1980 C C . TYR A 1 252 ? 15.175 -5.902 -28.949 1.00 79.94 252 TYR A C 1
ATOM 1982 O O . TYR A 1 252 ? 14.242 -6.300 -29.643 1.00 79.94 252 TYR A O 1
ATOM 1990 N N . ILE A 1 253 ? 15.308 -4.639 -28.555 1.00 83.56 253 ILE A N 1
ATOM 1991 C CA . ILE A 1 253 ? 14.495 -3.525 -29.046 1.00 83.56 253 ILE A CA 1
ATOM 1992 C C . ILE A 1 253 ? 15.406 -2.470 -29.670 1.00 83.56 253 ILE A C 1
ATOM 1994 O O . ILE A 1 253 ? 16.503 -2.194 -29.185 1.00 83.56 253 ILE A O 1
ATOM 1998 N N . ASN A 1 254 ? 14.959 -1.871 -30.761 1.00 79.50 254 ASN A N 1
ATOM 1999 C CA . ASN A 1 254 ? 15.537 -0.670 -31.335 1.00 79.50 254 ASN A CA 1
ATOM 2000 C C . ASN A 1 254 ? 14.721 0.521 -30.858 1.00 79.50 254 ASN A C 1
ATOM 2002 O O . ASN A 1 254 ? 13.497 0.532 -30.965 1.00 79.50 254 ASN A O 1
ATOM 2006 N N . LEU A 1 255 ? 15.425 1.524 -30.361 1.00 84.00 255 LEU A N 1
ATOM 2007 C CA . LEU A 1 255 ? 14.881 2.796 -29.936 1.00 84.00 255 LEU A CA 1
ATOM 2008 C C . LEU A 1 255 ? 15.402 3.870 -30.889 1.00 84.00 255 LEU A C 1
ATOM 2010 O O . LEU A 1 255 ? 16.611 4.106 -30.959 1.00 84.00 255 LEU A O 1
ATOM 2014 N N . ASN A 1 256 ? 14.491 4.503 -31.623 1.00 79.12 256 ASN A N 1
ATOM 2015 C CA . ASN A 1 256 ? 14.771 5.687 -32.423 1.00 79.12 256 ASN A CA 1
ATOM 2016 C C . ASN A 1 256 ? 14.175 6.909 -31.723 1.00 79.12 256 ASN A C 1
ATOM 2018 O O . ASN A 1 256 ? 12.997 6.918 -31.373 1.00 79.12 256 ASN A O 1
ATOM 2022 N N . ILE A 1 257 ? 14.989 7.936 -31.513 1.00 76.88 257 ILE A N 1
ATOM 2023 C CA . ILE A 1 257 ? 14.574 9.196 -30.912 1.00 76.88 257 ILE A CA 1
ATOM 2024 C C . ILE A 1 257 ? 14.913 10.310 -31.891 1.00 76.88 257 ILE A C 1
ATOM 2026 O O . ILE A 1 257 ? 16.079 10.659 -32.104 1.00 76.88 257 ILE A O 1
ATOM 2030 N N . ARG A 1 258 ? 13.874 10.912 -32.465 1.00 75.44 258 ARG A N 1
ATOM 2031 C CA . ARG A 1 258 ? 13.999 12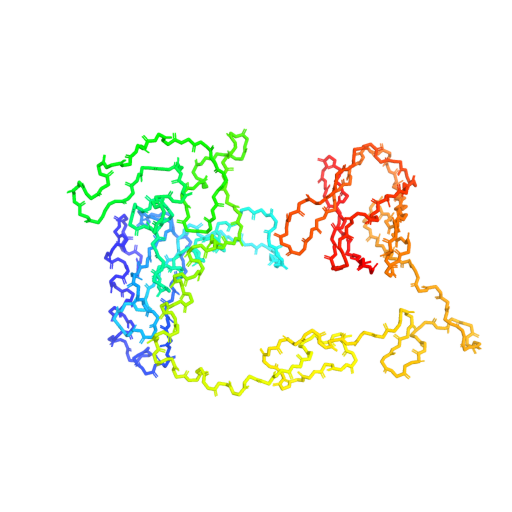.146 -33.235 1.00 75.44 258 ARG A CA 1
ATOM 2032 C C . ARG A 1 258 ? 13.683 13.311 -32.316 1.00 75.44 258 ARG A C 1
ATOM 2034 O O . ARG A 1 258 ? 12.564 13.442 -31.841 1.00 75.44 258 ARG A O 1
ATOM 2041 N N . SER A 1 259 ? 14.682 14.148 -32.073 1.00 69.50 259 SER A N 1
ATOM 2042 C CA . SER A 1 259 ? 14.549 15.363 -31.273 1.00 69.50 259 SER A CA 1
ATOM 2043 C C . SER A 1 259 ? 14.877 16.592 -32.111 1.00 69.50 259 SER A C 1
ATOM 2045 O O . SER A 1 259 ? 15.790 16.563 -32.940 1.00 69.50 259 SER A O 1
ATOM 2047 N N . ILE A 1 260 ? 14.179 17.696 -31.844 1.00 60.81 260 ILE A N 1
ATOM 2048 C CA . ILE A 1 260 ? 14.505 19.021 -32.392 1.00 60.81 260 ILE A CA 1
ATOM 2049 C C . ILE A 1 260 ? 15.759 19.612 -31.697 1.00 60.81 260 ILE A C 1
ATOM 2051 O O . ILE A 1 260 ? 16.435 20.476 -32.256 1.00 60.81 260 ILE A O 1
ATOM 2055 N N . SER A 1 261 ? 16.126 19.110 -30.507 1.00 59.88 261 SER A N 1
ATOM 2056 C CA . SER A 1 261 ? 17.274 19.553 -29.696 1.00 59.88 261 SER A CA 1
ATOM 2057 C C . SER A 1 261 ? 18.144 18.376 -29.226 1.00 59.88 261 SER A C 1
ATOM 2059 O O . SER A 1 261 ? 17.654 17.433 -28.606 1.00 59.88 261 SER A O 1
ATOM 2061 N N . ALA A 1 262 ? 19.453 18.413 -29.492 1.00 55.12 262 ALA A N 1
ATOM 2062 C CA . ALA A 1 262 ? 20.379 17.353 -29.083 1.00 55.12 262 ALA A CA 1
ATOM 2063 C C . ALA A 1 262 ? 20.671 17.430 -27.571 1.00 55.12 262 ALA A C 1
ATOM 2065 O O . ALA A 1 262 ? 21.560 18.166 -27.140 1.00 55.12 262 ALA A O 1
ATOM 2066 N N . GLN A 1 263 ? 19.913 16.684 -26.765 1.00 66.00 263 GLN A N 1
ATOM 2067 C CA . GLN A 1 263 ? 20.127 16.542 -25.322 1.00 66.00 263 GLN A CA 1
ATOM 2068 C C . GLN A 1 263 ? 20.521 15.102 -24.975 1.00 66.00 263 GLN A C 1
ATOM 2070 O O . GLN A 1 263 ? 20.103 14.156 -25.638 1.00 66.00 263 GLN A O 1
ATOM 2075 N N . LEU A 1 264 ? 21.356 14.950 -23.943 1.00 62.62 264 LEU A N 1
ATOM 2076 C CA . LEU A 1 264 ? 21.754 13.644 -23.416 1.00 62.62 264 LEU A CA 1
ATOM 2077 C C . LEU A 1 264 ? 20.538 12.959 -22.787 1.00 62.62 264 LEU A C 1
ATOM 2079 O O . LEU A 1 264 ? 19.874 13.542 -21.929 1.00 62.62 264 LEU A O 1
ATOM 2083 N N . MET A 1 265 ? 20.276 11.721 -23.198 1.00 77.12 265 MET A N 1
ATOM 2084 C CA . MET A 1 265 ? 19.162 10.917 -22.705 1.00 77.12 265 MET A CA 1
ATOM 2085 C C . MET A 1 265 ? 19.671 9.611 -22.101 1.00 77.12 265 MET A C 1
ATOM 2087 O O . MET A 1 265 ? 20.685 9.057 -22.530 1.00 77.12 265 MET A O 1
ATOM 2091 N N . SER A 1 266 ? 18.951 9.113 -21.101 1.00 83.44 266 SER A N 1
ATOM 2092 C CA . SER A 1 266 ? 19.185 7.796 -20.504 1.00 83.44 266 SER A CA 1
ATOM 2093 C C . SER A 1 266 ? 17.923 6.949 -20.582 1.00 83.44 266 SER A C 1
ATOM 2095 O O . SER A 1 266 ? 16.815 7.478 -20.537 1.00 83.44 266 SER A O 1
ATOM 2097 N N . LEU A 1 267 ? 18.091 5.636 -20.712 1.00 87.88 267 LEU A N 1
ATOM 2098 C CA . LEU A 1 267 ? 16.999 4.672 -20.753 1.00 87.88 267 LEU A CA 1
ATOM 2099 C C . LEU A 1 267 ? 16.973 3.888 -19.449 1.00 87.88 267 LEU A C 1
ATOM 2101 O O . LEU A 1 267 ? 18.004 3.379 -19.002 1.00 87.88 267 LEU A O 1
ATOM 2105 N N . LYS A 1 268 ? 15.779 3.716 -18.889 1.00 88.88 268 LYS A N 1
ATOM 2106 C CA . LYS A 1 268 ? 15.509 2.715 -17.857 1.00 88.88 268 LYS A CA 1
ATOM 2107 C C . LYS A 1 268 ? 14.339 1.844 -18.285 1.00 88.88 268 LYS A C 1
ATOM 2109 O O . LYS A 1 268 ? 13.302 2.376 -18.659 1.00 88.88 268 LYS A O 1
ATOM 2114 N N . ILE A 1 269 ? 14.489 0.529 -18.208 1.00 89.56 269 ILE A N 1
ATOM 2115 C CA . ILE A 1 269 ? 13.390 -0.419 -18.419 1.00 89.56 269 ILE A CA 1
ATOM 2116 C C . ILE A 1 269 ? 12.876 -0.848 -17.051 1.00 89.56 269 ILE A C 1
ATOM 2118 O O . ILE A 1 269 ? 13.664 -1.205 -16.171 1.00 89.56 269 ILE A O 1
ATOM 2122 N N . VAL A 1 270 ? 11.560 -0.792 -16.879 1.00 87.56 270 VAL A N 1
ATOM 2123 C CA . VAL A 1 270 ? 10.874 -1.050 -15.613 1.00 87.56 270 VAL A CA 1
ATOM 2124 C C . VAL A 1 270 ? 9.825 -2.144 -15.813 1.00 87.56 270 VAL A C 1
ATOM 2126 O O . VAL A 1 270 ? 9.105 -2.124 -16.813 1.00 87.56 270 VAL A O 1
ATOM 2129 N N . ASN A 1 271 ? 9.752 -3.102 -14.886 1.00 85.06 271 ASN A N 1
ATOM 2130 C CA . ASN A 1 271 ? 8.730 -4.156 -14.896 1.00 85.06 271 ASN A CA 1
ATOM 2131 C C . ASN A 1 271 ? 7.383 -3.668 -14.313 1.00 85.06 271 ASN A C 1
ATOM 2133 O O . ASN A 1 271 ? 7.265 -2.543 -13.823 1.00 85.06 271 ASN A O 1
ATOM 2137 N N . LEU A 1 272 ? 6.364 -4.535 -14.308 1.00 76.94 272 LEU A N 1
ATOM 2138 C CA . LEU A 1 272 ? 5.033 -4.239 -13.746 1.00 76.94 272 LEU A CA 1
ATOM 2139 C C . LEU A 1 272 ? 5.008 -4.000 -12.228 1.00 76.94 272 LEU A C 1
ATOM 2141 O O . LEU A 1 272 ? 4.001 -3.541 -11.698 1.00 76.94 272 LEU A O 1
ATOM 2145 N N . VAL A 1 273 ? 6.089 -4.308 -11.516 1.00 74.81 273 VAL A N 1
ATOM 2146 C CA . VAL A 1 273 ? 6.214 -4.072 -10.069 1.00 74.81 273 VAL A CA 1
ATOM 2147 C C . VAL A 1 273 ? 6.933 -2.741 -9.791 1.00 74.81 273 VAL A C 1
ATOM 2149 O O . VAL A 1 273 ? 7.029 -2.309 -8.646 1.00 74.81 273 VAL A O 1
ATOM 2152 N N . GLY A 1 274 ? 7.397 -2.038 -10.832 1.00 72.56 274 GLY A N 1
ATOM 2153 C CA . GLY A 1 274 ? 8.137 -0.782 -10.700 1.00 72.56 274 GLY A CA 1
ATOM 2154 C C . GLY A 1 274 ? 9.643 -0.966 -10.483 1.00 72.56 274 GLY A C 1
ATOM 2155 O O . GLY A 1 274 ? 10.350 0.015 -10.255 1.00 72.56 274 GLY A O 1
ATOM 2156 N N . GLU A 1 275 ? 10.157 -2.195 -10.565 1.00 78.19 275 GLU A N 1
ATOM 2157 C CA . GLU A 1 275 ? 11.582 -2.487 -10.413 1.00 78.19 275 GLU A CA 1
ATOM 2158 C C . GLU A 1 275 ? 12.329 -2.174 -11.718 1.00 78.19 275 GLU A C 1
ATOM 2160 O O . GLU A 1 275 ? 11.888 -2.538 -12.812 1.00 78.19 275 GLU A O 1
ATOM 2165 N N . ILE A 1 276 ? 13.474 -1.494 -11.608 1.00 86.56 276 ILE A N 1
ATOM 2166 C CA . ILE A 1 276 ? 14.340 -1.189 -12.753 1.00 86.56 276 ILE A CA 1
ATOM 2167 C C . ILE A 1 276 ? 15.125 -2.452 -13.107 1.00 86.56 276 ILE A C 1
ATOM 2169 O O . ILE A 1 276 ? 15.990 -2.876 -12.343 1.00 86.56 276 ILE A O 1
ATOM 2173 N N . VAL A 1 277 ? 14.845 -3.024 -14.276 1.00 89.75 277 VAL A N 1
ATOM 2174 C CA . VAL A 1 277 ? 15.482 -4.263 -14.752 1.00 89.75 277 VAL A CA 1
ATOM 2175 C C . VAL A 1 277 ? 16.672 -4.002 -15.675 1.00 89.75 277 VAL A C 1
ATOM 2177 O O . VAL A 1 277 ? 17.579 -4.823 -15.760 1.00 89.75 277 VAL A O 1
ATOM 2180 N N . LEU A 1 278 ? 16.704 -2.843 -16.339 1.00 88.94 278 LEU A N 1
ATOM 2181 C CA . LEU A 1 278 ? 17.808 -2.430 -17.204 1.00 88.94 278 LEU A CA 1
ATOM 2182 C C . LEU A 1 278 ? 17.989 -0.915 -17.132 1.00 88.94 278 LEU A C 1
ATOM 2184 O O . LEU A 1 278 ? 17.014 -0.166 -17.077 1.00 88.94 278 LEU A O 1
ATOM 2188 N N . SER A 1 279 ? 19.240 -0.456 -17.143 1.00 89.94 279 SER A N 1
ATOM 2189 C CA . SER A 1 279 ? 19.579 0.967 -17.186 1.00 89.94 279 SER A CA 1
ATOM 2190 C C . SER A 1 279 ? 20.746 1.201 -18.139 1.00 89.94 279 SER A C 1
ATOM 2192 O O . SER A 1 279 ? 21.791 0.569 -18.001 1.00 89.94 279 SER A O 1
ATOM 2194 N N . GLN A 1 280 ? 20.588 2.149 -19.059 1.00 85.31 280 GLN A N 1
ATOM 2195 C CA . GLN A 1 280 ? 21.610 2.539 -20.026 1.00 85.31 280 GLN A CA 1
ATOM 2196 C C . GLN A 1 280 ? 21.753 4.064 -20.057 1.00 85.31 280 GLN A C 1
ATOM 2198 O O . GLN A 1 280 ? 20.773 4.794 -20.203 1.00 85.31 280 GLN A O 1
ATOM 2203 N N . ALA A 1 281 ? 22.986 4.543 -19.893 1.00 81.25 281 ALA A N 1
ATOM 2204 C CA . ALA A 1 281 ? 23.333 5.955 -20.017 1.00 81.25 281 ALA A CA 1
ATOM 2205 C C . ALA A 1 281 ? 23.769 6.287 -21.454 1.00 81.25 281 ALA A C 1
ATOM 2207 O O . ALA A 1 281 ? 24.145 5.388 -22.205 1.00 81.25 281 ALA A O 1
ATOM 2208 N N . ASP A 1 282 ? 23.738 7.577 -21.798 1.00 73.88 282 ASP A N 1
ATOM 2209 C CA . ASP A 1 282 ? 24.271 8.132 -23.049 1.00 73.88 282 ASP A CA 1
ATOM 2210 C C . ASP A 1 282 ? 23.696 7.487 -24.323 1.00 73.88 282 ASP A C 1
ATOM 2212 O O . ASP A 1 282 ? 24.423 6.968 -25.172 1.00 73.88 282 ASP A O 1
ATOM 2216 N N . LEU A 1 283 ? 22.367 7.527 -24.464 1.00 74.50 283 LEU A N 1
ATOM 2217 C CA . LEU A 1 283 ? 21.685 7.047 -25.668 1.00 74.50 283 LEU A CA 1
ATOM 2218 C C . LEU A 1 283 ? 22.061 7.877 -26.904 1.00 74.50 283 LEU A C 1
ATOM 2220 O O . LEU A 1 283 ? 22.028 9.110 -26.882 1.00 74.50 283 LEU A O 1
ATOM 2224 N N . SER A 1 284 ? 22.329 7.188 -28.012 1.00 71.50 284 SER A N 1
ATOM 2225 C CA . SER A 1 284 ? 22.330 7.771 -29.353 1.00 71.50 284 SER A CA 1
ATOM 2226 C C . SER A 1 284 ? 20.910 7.843 -29.924 1.00 71.50 284 SER A C 1
ATOM 2228 O O . SER A 1 284 ? 20.025 7.108 -29.487 1.00 71.50 284 SER A O 1
ATOM 2230 N N . ASN A 1 285 ? 20.704 8.695 -30.939 1.00 70.00 285 ASN A N 1
ATOM 2231 C CA . ASN A 1 285 ? 19.413 8.841 -31.634 1.00 70.00 285 ASN A CA 1
ATOM 2232 C C . ASN A 1 285 ? 18.846 7.504 -32.123 1.00 70.00 285 ASN A C 1
ATOM 2234 O O . ASN A 1 285 ? 17.639 7.324 -32.129 1.00 70.00 285 ASN A O 1
ATOM 2238 N N . GLU A 1 286 ? 19.711 6.573 -32.512 1.00 76.50 286 GLU A N 1
ATOM 2239 C CA . GLU A 1 286 ? 19.345 5.185 -32.768 1.00 76.50 286 GLU A CA 1
ATOM 2240 C C . GLU A 1 286 ? 20.154 4.317 -31.812 1.00 76.50 286 GLU A C 1
ATOM 2242 O O . GLU A 1 286 ? 21.385 4.403 -31.783 1.00 76.50 286 GLU A O 1
ATOM 2247 N N . SER A 1 287 ? 19.468 3.524 -30.995 1.00 80.94 287 SER A N 1
ATOM 2248 C CA . SER A 1 287 ? 20.090 2.646 -30.006 1.00 80.94 287 SER A CA 1
ATOM 2249 C C . SER A 1 287 ? 19.428 1.275 -30.047 1.00 80.94 287 SER A C 1
ATOM 2251 O O . SER A 1 287 ? 18.206 1.168 -29.988 1.00 80.94 287 SER A O 1
ATOM 2253 N N . ARG A 1 288 ? 20.240 0.218 -30.123 1.00 83.31 288 ARG A N 1
ATOM 2254 C CA . ARG A 1 288 ? 19.780 -1.167 -29.981 1.00 83.31 288 ARG A CA 1
ATOM 2255 C C . ARG A 1 288 ? 20.033 -1.627 -28.552 1.00 83.31 288 ARG A C 1
ATOM 2257 O O . ARG A 1 288 ? 21.174 -1.580 -28.094 1.00 83.31 288 ARG A O 1
ATOM 2264 N N . ILE A 1 289 ? 18.982 -2.066 -27.875 1.00 87.88 289 ILE A N 1
ATOM 2265 C CA . ILE A 1 289 ? 19.005 -2.496 -26.478 1.00 87.88 289 ILE A CA 1
ATOM 2266 C C . ILE A 1 289 ? 18.762 -4.001 -26.440 1.00 87.88 289 ILE A C 1
ATOM 2268 O O . ILE A 1 289 ? 17.792 -4.488 -27.015 1.00 87.88 289 ILE A O 1
ATOM 2272 N N . ASP A 1 290 ? 19.662 -4.723 -25.783 1.00 86.44 290 ASP A N 1
ATOM 2273 C CA . ASP A 1 290 ? 19.551 -6.162 -25.552 1.00 86.44 290 ASP A CA 1
ATOM 2274 C C . ASP A 1 290 ? 18.630 -6.418 -24.352 1.00 86.44 290 ASP A C 1
ATOM 2276 O O . ASP A 1 290 ? 18.835 -5.852 -23.276 1.00 86.44 290 ASP A O 1
ATOM 2280 N N . ILE A 1 291 ? 17.609 -7.245 -24.558 1.00 87.31 291 ILE A N 1
ATOM 2281 C CA . ILE A 1 291 ? 16.607 -7.616 -23.550 1.00 87.31 291 ILE A CA 1
ATOM 2282 C C . ILE A 1 291 ? 16.503 -9.136 -23.368 1.00 87.31 291 ILE A C 1
ATOM 2284 O O . ILE A 1 291 ? 15.651 -9.595 -22.617 1.00 87.31 291 ILE A O 1
ATOM 2288 N N . SER A 1 292 ? 17.390 -9.912 -23.998 1.00 82.50 292 SER A N 1
ATOM 2289 C CA . SER A 1 292 ? 17.360 -11.385 -24.008 1.00 82.50 292 SER A CA 1
ATOM 2290 C C . SER A 1 292 ? 17.440 -12.044 -22.623 1.00 82.50 292 SER A C 1
ATOM 2292 O O . SER A 1 292 ? 17.122 -13.220 -22.462 1.00 82.50 292 SER A O 1
ATOM 2294 N N . SER A 1 293 ? 17.886 -11.303 -21.606 1.00 84.44 293 SER A N 1
ATOM 2295 C CA . SER A 1 293 ? 17.976 -11.766 -20.218 1.00 84.44 293 SER A CA 1
ATOM 2296 C C . SER A 1 293 ? 16.704 -11.529 -19.396 1.00 84.44 293 SER A C 1
ATOM 2298 O O . SER A 1 293 ? 16.638 -11.968 -18.245 1.00 84.44 293 SER A O 1
ATOM 2300 N N . LEU A 1 294 ? 15.714 -10.825 -19.953 1.00 84.56 294 LEU A N 1
ATOM 2301 C CA . LEU A 1 294 ? 14.467 -10.478 -19.280 1.00 84.56 294 LEU A CA 1
ATOM 2302 C C . LEU A 1 294 ? 13.402 -11.551 -19.534 1.00 84.56 294 LEU A C 1
ATOM 2304 O O . LEU A 1 294 ? 13.335 -12.146 -20.603 1.00 84.56 294 LEU A O 1
ATOM 2308 N N . SER A 1 295 ? 12.566 -11.814 -18.531 1.00 82.88 295 SER A N 1
ATOM 2309 C CA . SER A 1 295 ? 11.423 -12.722 -18.664 1.00 82.88 295 SER A CA 1
ATOM 2310 C C . SER A 1 295 ? 10.344 -12.138 -19.578 1.00 82.88 295 SER A C 1
ATOM 2312 O O . SER A 1 295 ? 10.164 -10.924 -19.620 1.00 82.88 295 SER A O 1
ATOM 2314 N N . SER A 1 296 ? 9.557 -12.998 -20.226 1.00 78.44 296 SER A N 1
ATOM 2315 C CA . SER A 1 296 ? 8.364 -12.587 -20.969 1.00 78.44 296 SER A CA 1
ATOM 2316 C C . SER A 1 296 ? 7.396 -11.800 -20.073 1.00 78.44 296 SER A C 1
ATOM 2318 O O . SER A 1 296 ? 7.128 -12.211 -18.939 1.00 78.44 296 SER A O 1
ATOM 2320 N N . GLY A 1 297 ? 6.852 -10.688 -20.560 1.00 76.88 297 GLY A N 1
ATOM 2321 C CA . GLY A 1 297 ? 5.941 -9.837 -19.793 1.00 76.88 297 GLY A CA 1
ATOM 2322 C C . GLY A 1 297 ? 5.806 -8.422 -20.354 1.00 76.88 297 GLY A C 1
ATOM 2323 O O . GLY A 1 297 ? 6.393 -8.078 -21.379 1.00 76.88 297 GLY A O 1
ATOM 2324 N N . LEU A 1 298 ? 5.020 -7.586 -19.672 1.00 79.75 298 LEU A N 1
ATOM 2325 C CA . LEU A 1 298 ? 4.836 -6.179 -20.029 1.00 79.75 298 LEU A CA 1
ATOM 2326 C C . LEU A 1 298 ? 5.881 -5.299 -19.328 1.00 79.75 298 LEU A C 1
ATOM 2328 O O . LEU A 1 298 ? 6.059 -5.374 -18.110 1.00 79.75 298 LEU A O 1
ATOM 2332 N N . TYR A 1 299 ? 6.528 -4.420 -20.090 1.00 84.88 299 TYR A N 1
ATOM 2333 C CA . TYR A 1 299 ? 7.571 -3.521 -19.604 1.00 84.88 299 TYR A CA 1
ATOM 2334 C C . TYR A 1 299 ? 7.307 -2.073 -20.018 1.00 84.88 299 TYR A C 1
ATOM 2336 O O . TYR A 1 299 ? 6.578 -1.785 -20.969 1.00 84.88 299 TYR A O 1
ATOM 2344 N N . SER A 1 300 ? 7.917 -1.146 -19.281 1.00 85.19 300 SER A N 1
ATOM 2345 C CA . SER A 1 300 ? 7.886 0.288 -19.562 1.00 85.19 300 SER A CA 1
ATOM 2346 C C . SER A 1 300 ? 9.306 0.802 -19.791 1.00 85.19 300 SER A C 1
ATOM 2348 O O . SER A 1 300 ? 10.159 0.726 -18.904 1.00 85.19 300 SER A O 1
ATOM 2350 N N . ALA A 1 301 ? 9.564 1.325 -20.987 1.00 87.12 301 ALA A N 1
ATOM 2351 C CA . ALA A 1 301 ? 10.773 2.044 -21.351 1.00 87.12 301 ALA A CA 1
ATOM 2352 C C . ALA A 1 301 ? 10.634 3.512 -20.924 1.00 87.12 301 ALA A C 1
ATOM 2354 O O . ALA A 1 301 ? 9.807 4.255 -21.447 1.00 87.12 301 ALA A O 1
ATOM 2355 N N . HIS A 1 302 ? 11.436 3.932 -19.949 1.00 87.00 302 HIS A N 1
ATOM 2356 C CA . HIS A 1 302 ? 11.509 5.303 -19.454 1.00 87.00 302 HIS A CA 1
ATOM 2357 C C . HIS A 1 302 ? 12.726 6.000 -20.067 1.00 87.00 302 HIS A C 1
ATOM 2359 O O . HIS A 1 302 ? 13.865 5.708 -19.693 1.00 87.00 302 HIS A O 1
ATOM 2365 N N . ILE A 1 303 ? 12.487 6.934 -20.983 1.00 85.75 303 ILE A N 1
ATOM 2366 C CA . ILE A 1 303 ? 13.513 7.781 -21.589 1.00 85.75 303 ILE A CA 1
ATOM 2367 C C . ILE A 1 303 ? 13.594 9.068 -20.767 1.00 85.75 303 ILE A C 1
ATOM 2369 O O . ILE A 1 303 ? 12.659 9.866 -20.728 1.00 85.75 303 ILE A O 1
ATOM 2373 N N . ILE A 1 304 ? 14.710 9.255 -20.070 1.00 83.94 304 ILE A N 1
ATOM 2374 C CA . ILE A 1 304 ? 14.921 10.342 -19.115 1.00 83.94 304 ILE A CA 1
ATOM 2375 C C . ILE A 1 304 ? 15.858 11.376 -19.730 1.00 83.94 304 ILE A C 1
ATOM 2377 O O . ILE A 1 304 ? 16.974 11.052 -20.143 1.00 83.94 304 ILE A O 1
ATOM 2381 N N . ASN A 1 305 ? 15.410 12.626 -19.714 1.00 75.81 305 ASN A N 1
ATOM 2382 C CA . ASN A 1 305 ? 16.167 13.820 -20.066 1.00 75.81 305 ASN A CA 1
ATOM 2383 C C . ASN A 1 305 ? 16.298 14.735 -18.824 1.00 75.81 305 ASN A C 1
ATOM 2385 O O . ASN A 1 305 ? 15.724 14.452 -17.775 1.00 75.81 305 ASN A O 1
ATOM 2389 N N . GLN A 1 306 ? 17.030 15.849 -18.921 1.00 70.38 306 GLN A N 1
ATOM 2390 C CA . GLN A 1 306 ? 17.238 16.819 -17.837 1.00 70.38 306 GLN A CA 1
ATOM 2391 C C . GLN A 1 306 ? 15.928 17.378 -17.257 1.00 70.38 306 GLN A C 1
ATOM 2393 O O . GLN A 1 306 ? 15.881 17.681 -16.068 1.00 70.38 306 GLN A O 1
ATOM 2398 N N . ASN A 1 307 ? 14.877 17.493 -18.079 1.00 69.44 307 ASN A N 1
ATOM 2399 C CA . ASN A 1 307 ? 13.632 18.176 -17.710 1.00 69.44 307 ASN A CA 1
ATOM 2400 C C . ASN A 1 307 ? 12.375 17.290 -17.760 1.00 69.44 307 ASN A C 1
ATOM 2402 O O . ASN A 1 307 ? 11.314 17.738 -17.330 1.00 69.44 307 ASN A O 1
ATOM 2406 N N . SER A 1 308 ? 12.445 16.074 -18.312 1.00 72.06 308 SER A N 1
ATOM 2407 C CA . SER A 1 308 ? 11.261 15.234 -18.531 1.00 72.06 308 SER A CA 1
ATOM 2408 C C . SER A 1 308 ? 11.586 13.741 -18.578 1.00 72.06 308 SER A C 1
ATOM 2410 O O . SER A 1 308 ? 12.723 13.334 -18.830 1.00 72.06 308 SER A O 1
ATOM 2412 N N . VAL A 1 309 ? 10.556 12.925 -18.335 1.00 80.25 309 VAL A N 1
ATOM 2413 C CA . VAL A 1 309 ? 10.593 11.466 -18.474 1.00 80.25 309 VAL A CA 1
ATOM 2414 C C . VAL A 1 309 ? 9.502 11.053 -19.454 1.00 80.25 309 VAL A C 1
ATOM 2416 O O . VAL A 1 309 ? 8.319 11.219 -19.162 1.00 80.25 309 VAL A O 1
ATOM 2419 N N . LEU A 1 310 ? 9.906 10.524 -20.603 1.00 80.50 310 LEU A N 1
ATOM 2420 C CA . LEU A 1 310 ? 9.021 9.973 -21.629 1.00 80.50 310 LEU A CA 1
ATOM 2421 C C . LEU A 1 310 ? 8.862 8.470 -21.378 1.00 80.50 310 LEU A C 1
ATOM 2423 O O . LEU A 1 310 ? 9.814 7.821 -20.936 1.00 80.50 310 LEU A O 1
ATOM 2427 N N . LYS A 1 311 ? 7.665 7.922 -21.595 1.00 82.44 311 LYS A N 1
ATOM 2428 C CA . LYS A 1 311 ? 7.339 6.543 -21.210 1.00 82.44 311 L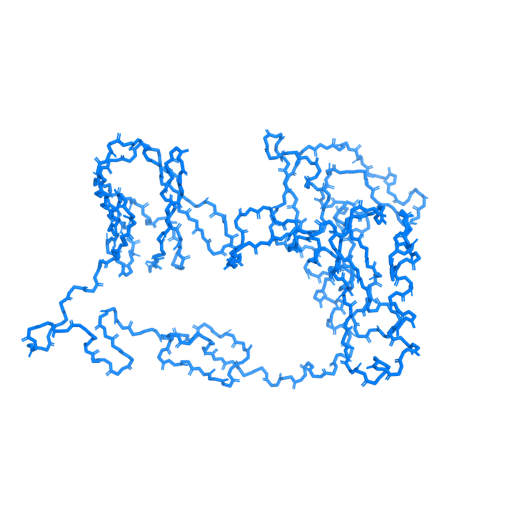YS A CA 1
ATOM 2429 C C . LYS A 1 311 ? 6.660 5.814 -22.358 1.00 82.44 311 LYS A C 1
ATOM 2431 O O . LYS A 1 311 ? 5.592 6.233 -22.779 1.00 82.44 311 LYS A O 1
ATOM 2436 N N . GLU A 1 312 ? 7.233 4.690 -22.768 1.00 81.50 312 GLU A N 1
ATOM 2437 C CA . GLU A 1 312 ? 6.657 3.808 -23.785 1.00 81.50 312 GLU A CA 1
ATOM 2438 C C . GLU A 1 312 ? 6.494 2.395 -23.235 1.00 81.50 312 GLU A C 1
ATOM 2440 O O . GLU A 1 312 ? 7.395 1.868 -22.583 1.00 81.50 312 GLU A O 1
ATOM 2445 N N . LYS A 1 313 ? 5.345 1.769 -23.488 1.00 80.06 313 LYS A N 1
ATOM 2446 C CA . LYS A 1 313 ? 5.085 0.389 -23.063 1.00 80.06 313 LYS A CA 1
ATOM 2447 C C . LYS A 1 313 ? 5.399 -0.571 -24.202 1.00 80.06 313 LYS A C 1
ATOM 2449 O O . LYS A 1 313 ? 5.013 -0.310 -25.335 1.00 80.06 313 LYS A O 1
ATOM 2454 N N . PHE A 1 314 ? 6.053 -1.683 -23.893 1.00 76.06 314 PHE A N 1
ATOM 2455 C CA . PHE A 1 314 ? 6.369 -2.729 -24.864 1.00 76.06 314 PHE A CA 1
ATOM 2456 C C . PHE A 1 314 ? 6.307 -4.113 -24.209 1.00 76.06 314 PHE A C 1
ATOM 2458 O O . PHE A 1 314 ? 6.397 -4.239 -22.984 1.00 76.06 314 PHE A O 1
ATOM 2465 N N . ILE A 1 315 ? 6.114 -5.144 -25.025 1.00 76.19 315 ILE A N 1
ATOM 2466 C CA . ILE A 1 315 ? 5.930 -6.530 -24.589 1.00 76.19 315 ILE A CA 1
ATOM 2467 C C . ILE A 1 315 ? 7.195 -7.322 -24.915 1.00 76.19 315 ILE A C 1
ATOM 2469 O O . ILE A 1 315 ? 7.720 -7.212 -26.022 1.00 76.19 315 ILE A O 1
ATOM 2473 N N . ILE A 1 316 ? 7.656 -8.128 -23.958 1.00 77.44 316 ILE A N 1
ATOM 2474 C CA . ILE A 1 316 ? 8.708 -9.128 -24.160 1.00 77.44 316 ILE A CA 1
ATOM 2475 C C . ILE A 1 316 ? 8.060 -10.515 -24.247 1.00 77.44 316 ILE A C 1
ATOM 2477 O O . ILE A 1 316 ? 7.221 -10.835 -23.399 1.00 77.44 316 ILE A O 1
ATOM 2481 N N . GLN A 1 317 ? 8.436 -11.315 -25.249 1.00 71.38 317 GLN A N 1
ATOM 2482 C CA . GLN A 1 317 ? 7.987 -12.702 -25.454 1.00 71.38 317 GLN A CA 1
ATOM 2483 C C . GLN A 1 317 ? 9.125 -13.705 -25.289 1.00 71.38 317 GLN A C 1
ATOM 2485 O O . GLN A 1 317 ? 10.226 -13.443 -25.821 1.00 71.38 317 GLN A O 1
#